Protein AF-A0A7S2AL80-F1 (afdb_monomer_lite)

Sequence (186 aa):
TPTPKAYRLNSGGLASRMDELKRTVQSLLNKVCPESVATIAEKVGEVRVDTAEELQHVIGFIFKKAITEPHYCETYADLVFGLKASFPEFPCPDGGNKPLTFKAVLLNICQDEFEALPTSLDPTSEDLAQYDAEELEFRRKKRKDRVLANMKFIGHLFLRQLISARVVGSVIGELTLCDEADRVPE

Foldseek 3Di:
DDDDDDDDDDPPPVVVLLVVLLVQLVVLLVPQDPVCLLVSLVVNLPDDDDALVSLLSNLLVLLVCLLVPVVCLLSSLVSLLSNQPSDDWHQDPVNDPDTHGSLNSNLVSLVVLLVPQDPDLQDDPVCVVPDDPVVSVVSSVSSVSSNVSSLSNVVSNVVSVSDDPVSVVVSVCSVVVCVVVVDDDD

Organism: NCBI:txid327968

pLDDT: mean 87.65, std 14.95, range [40.59, 98.44]

InterPro domains:
  IPR003890 MIF4G-like, type 3 [PF02854] (23-175)
  IPR016024 Armadillo-type fold [SSF48371] (17-176)

Structure (mmCIF, N/CA/C/O backbone):
data_AF-A0A7S2AL80-F1
#
_entry.id   AF-A0A7S2AL80-F1
#
loop_
_atom_site.group_PDB
_atom_site.id
_atom_site.type_symbol
_atom_site.label_atom_id
_atom_site.label_alt_id
_atom_site.label_comp_id
_atom_site.label_asym_id
_atom_site.label_entity_id
_atom_site.label_seq_id
_atom_site.pdbx_PDB_ins_code
_atom_site.Cartn_x
_atom_site.Cartn_y
_atom_site.Cartn_z
_atom_site.occupancy
_atom_site.B_iso_or_equiv
_atom_site.auth_seq_id
_atom_site.auth_comp_id
_atom_site.auth_asym_id
_atom_site.auth_atom_id
_atom_site.pdbx_PDB_model_num
ATOM 1 N N . THR A 1 1 ? -15.337 54.251 20.342 1.00 43.88 1 THR A N 1
ATOM 2 C CA . THR A 1 1 ? -15.901 52.960 19.891 1.00 43.88 1 THR A CA 1
ATOM 3 C C . THR A 1 1 ? -14.889 52.254 19.007 1.00 43.88 1 THR A C 1
ATOM 5 O O . THR A 1 1 ? -14.501 52.839 18.005 1.00 43.88 1 THR A O 1
ATOM 8 N N . PRO A 1 2 ? -14.407 51.050 19.366 1.00 41.41 2 PRO A N 1
ATOM 9 C CA . PRO A 1 2 ? -13.854 50.179 18.328 1.00 41.41 2 PRO A CA 1
ATOM 10 C C . PRO A 1 2 ? -14.283 48.706 18.450 1.00 41.41 2 PRO A C 1
ATOM 12 O O . PRO A 1 2 ? -14.106 48.057 19.476 1.00 41.41 2 PRO A O 1
ATOM 15 N N . THR A 1 3 ? -14.812 48.177 17.352 1.00 50.09 3 THR A N 1
ATOM 16 C CA . THR A 1 3 ? -14.726 46.784 16.865 1.00 50.09 3 THR A CA 1
ATOM 17 C C . THR A 1 3 ? -15.100 46.827 15.369 1.00 50.09 3 THR A C 1
ATOM 19 O O . THR A 1 3 ? -15.804 47.766 14.991 1.00 50.09 3 THR A O 1
ATOM 22 N N . PRO A 1 4 ? -14.623 45.904 14.501 1.00 52.38 4 PRO A N 1
ATOM 23 C CA . PRO A 1 4 ? -14.528 44.465 14.765 1.00 52.38 4 PRO A CA 1
ATOM 24 C C . PRO A 1 4 ? -13.200 43.765 14.400 1.00 52.38 4 PRO A C 1
ATOM 26 O O . PRO A 1 4 ? -12.501 44.100 13.450 1.00 52.38 4 PRO A O 1
ATOM 29 N N . LYS A 1 5 ? -12.910 42.726 15.195 1.00 57.72 5 LYS A N 1
ATOM 30 C CA . LYS A 1 5 ? -12.013 41.593 14.911 1.00 57.72 5 LYS A CA 1
ATOM 31 C C . LYS A 1 5 ? -12.627 40.647 13.860 1.00 57.72 5 LYS A C 1
ATOM 33 O O . LYS A 1 5 ? -13.836 40.674 13.662 1.00 57.72 5 LYS A O 1
ATOM 38 N N . ALA A 1 6 ? -11.784 39.699 13.422 1.00 40.59 6 ALA A N 1
ATOM 39 C CA . ALA A 1 6 ? -12.067 38.376 12.829 1.00 40.59 6 ALA A CA 1
ATOM 40 C C . ALA A 1 6 ? -11.859 38.351 11.300 1.00 40.59 6 ALA A C 1
ATOM 42 O O . ALA A 1 6 ? -12.377 39.204 10.602 1.00 40.59 6 ALA A O 1
ATOM 43 N N . TYR A 1 7 ? -11.065 37.479 10.674 1.00 43.09 7 TYR A N 1
ATOM 44 C CA . TYR A 1 7 ? -10.521 36.161 11.005 1.00 43.09 7 TYR A CA 1
ATOM 45 C C . TYR A 1 7 ? -9.120 36.032 10.372 1.00 43.09 7 TYR A C 1
ATOM 47 O O . TYR A 1 7 ? -8.964 36.237 9.171 1.00 43.09 7 TYR A O 1
ATOM 55 N N . ARG A 1 8 ? -8.106 35.630 11.141 1.00 46.78 8 ARG A N 1
ATOM 56 C CA . ARG A 1 8 ? -6.882 34.998 10.613 1.00 46.78 8 ARG A CA 1
ATOM 57 C C . ARG A 1 8 ? -6.422 33.948 11.615 1.00 46.78 8 ARG A C 1
ATOM 59 O O . ARG A 1 8 ? -5.615 34.250 12.479 1.00 46.78 8 ARG A O 1
ATOM 66 N N . LEU A 1 9 ? -6.986 32.751 11.526 1.00 51.28 9 LEU A N 1
ATOM 67 C CA . LEU A 1 9 ? -6.532 31.534 12.205 1.00 51.28 9 LEU A CA 1
ATOM 68 C C . LEU A 1 9 ? -7.170 30.361 11.448 1.00 51.28 9 LEU A C 1
ATOM 70 O O . LEU A 1 9 ? -8.392 30.280 11.482 1.00 51.28 9 LEU A O 1
ATOM 74 N N . ASN A 1 10 ? -6.377 29.549 10.720 1.00 44.62 10 ASN A N 1
ATOM 75 C CA . ASN A 1 10 ? -6.412 28.067 10.795 1.00 44.62 10 ASN A CA 1
ATOM 76 C C . ASN A 1 10 ? -5.622 27.246 9.744 1.00 44.62 10 ASN A C 1
ATOM 78 O O . ASN A 1 10 ? -5.796 26.035 9.695 1.00 44.62 10 ASN A O 1
ATOM 82 N N . SER A 1 11 ? -4.718 27.799 8.935 1.00 50.00 11 SER A N 1
ATOM 83 C CA . SER A 1 11 ? -3.956 26.957 7.983 1.00 50.00 11 SER A CA 1
ATOM 84 C C . SER A 1 11 ? -2.751 26.214 8.594 1.00 50.00 11 SER A C 1
ATOM 86 O O . SER A 1 11 ? -2.382 25.154 8.103 1.00 50.00 11 SER A O 1
ATOM 88 N N . GLY A 1 12 ? -2.151 26.712 9.685 1.00 54.78 12 GLY A N 1
ATOM 89 C CA . GLY A 1 12 ? -0.941 26.112 10.282 1.00 54.78 12 GLY A CA 1
ATOM 90 C C . GLY A 1 12 ? -1.170 24.879 11.170 1.00 54.78 12 GLY A C 1
ATOM 91 O O . GLY A 1 12 ? -0.292 24.029 11.270 1.00 54.78 12 GLY A O 1
ATOM 92 N N . GLY A 1 13 ? -2.343 24.749 11.801 1.00 65.00 13 GLY A N 1
ATOM 93 C CA . GLY A 1 13 ? -2.622 23.653 12.743 1.00 65.00 13 GLY A CA 1
ATOM 94 C C . GLY A 1 13 ? -2.950 22.318 12.068 1.00 65.00 13 GLY A C 1
ATOM 95 O O . GLY A 1 13 ? -2.529 21.265 12.540 1.00 65.00 13 GLY A O 1
ATOM 96 N N . LEU A 1 14 ? -3.665 22.353 10.938 1.00 65.31 14 LEU A N 1
ATOM 97 C CA . LEU A 1 14 ? -4.087 21.141 10.226 1.00 65.31 14 LEU A CA 1
ATOM 98 C C . LEU A 1 14 ? -2.910 20.454 9.514 1.00 65.31 14 LEU A C 1
ATOM 100 O O . LEU A 1 14 ? -2.797 19.232 9.566 1.00 65.31 14 LEU A O 1
ATOM 104 N N . ALA A 1 15 ? -2.011 21.243 8.914 1.00 72.81 15 ALA A N 1
ATOM 105 C CA . ALA A 1 15 ? -0.787 20.737 8.295 1.00 72.81 15 ALA A CA 1
ATOM 106 C C . ALA A 1 15 ? 0.148 20.097 9.337 1.00 72.81 15 ALA A C 1
ATOM 108 O O . ALA A 1 15 ? 0.615 18.982 9.126 1.00 72.81 15 ALA A O 1
ATOM 109 N N . SER A 1 16 ? 0.324 20.738 10.503 1.00 86.50 16 SER A N 1
ATOM 110 C CA . SER A 1 16 ? 1.118 20.175 11.608 1.00 86.50 16 SER A CA 1
ATOM 111 C C . SER A 1 16 ? 0.567 18.828 12.082 1.00 86.50 16 SER A C 1
ATOM 113 O O . SER A 1 16 ? 1.325 17.878 12.260 1.00 86.50 16 SER A O 1
ATOM 115 N N . ARG A 1 17 ? -0.761 18.713 12.221 1.00 89.81 17 ARG A N 1
ATOM 116 C CA . ARG A 1 17 ? -1.426 17.473 12.651 1.00 89.81 17 ARG A CA 1
ATOM 117 C C . ARG A 1 17 ? -1.210 16.330 11.663 1.00 89.81 17 ARG A C 1
ATOM 119 O O . ARG A 1 17 ? -0.838 15.229 12.061 1.00 89.81 17 ARG A O 1
ATOM 126 N N . MET A 1 18 ? -1.419 16.600 10.377 1.00 92.38 18 MET A N 1
ATOM 127 C CA . MET A 1 18 ? -1.206 15.609 9.326 1.00 92.38 18 MET A CA 1
ATOM 128 C C . MET A 1 18 ? 0.259 15.141 9.294 1.00 92.38 18 MET A C 1
ATOM 130 O O . MET A 1 18 ? 0.528 13.951 9.139 1.00 92.38 18 MET A O 1
ATOM 134 N N . ASP A 1 19 ? 1.219 16.047 9.480 1.00 93.69 19 ASP A N 1
ATOM 135 C CA . ASP A 1 19 ? 2.641 15.695 9.523 1.00 93.69 19 ASP A CA 1
ATOM 136 C C . ASP A 1 19 ? 3.001 14.842 10.749 1.00 93.69 19 ASP A C 1
ATOM 138 O O . ASP A 1 19 ? 3.772 13.885 10.636 1.00 93.69 19 ASP A O 1
ATOM 142 N N . GLU A 1 20 ? 2.425 15.139 11.916 1.00 94.38 20 GLU A N 1
ATOM 143 C CA . GLU A 1 20 ? 2.575 14.335 13.136 1.00 94.38 20 GLU A CA 1
ATOM 144 C C . GLU A 1 20 ? 1.999 12.924 12.966 1.00 94.38 20 GLU A C 1
ATOM 146 O O . GLU A 1 20 ? 2.665 11.941 13.314 1.00 94.38 20 GLU A O 1
ATOM 151 N N . LEU A 1 21 ? 0.813 12.810 12.357 1.00 95.56 21 LEU A N 1
ATOM 152 C CA . LEU A 1 21 ? 0.206 11.533 11.986 1.00 95.56 21 LEU A CA 1
ATOM 153 C C . LEU A 1 21 ? 1.143 10.740 11.069 1.00 95.56 21 LEU A C 1
ATOM 155 O O . LEU A 1 21 ? 1.498 9.597 11.371 1.00 95.56 21 LEU A O 1
ATOM 159 N N . LYS A 1 22 ? 1.598 11.362 9.972 1.00 95.44 22 LYS A N 1
ATOM 160 C CA . LYS A 1 22 ? 2.482 10.729 8.984 1.00 95.44 22 LYS A CA 1
ATOM 161 C C . LYS A 1 22 ? 3.771 10.219 9.625 1.00 95.44 22 LYS A C 1
ATOM 163 O O . LYS A 1 22 ? 4.167 9.080 9.379 1.00 95.44 22 LYS A O 1
ATOM 168 N N . ARG A 1 23 ? 4.401 11.024 10.486 1.00 96.56 23 ARG A N 1
ATOM 169 C CA . ARG A 1 23 ? 5.618 10.642 11.222 1.00 96.56 23 ARG A CA 1
ATOM 170 C C . ARG A 1 23 ? 5.375 9.474 12.173 1.00 96.56 23 ARG A C 1
ATOM 172 O O . ARG A 1 23 ? 6.175 8.539 12.209 1.00 96.56 23 ARG A O 1
ATOM 179 N N . THR A 1 24 ? 4.274 9.515 12.919 1.00 96.94 24 THR A N 1
ATOM 180 C CA . THR A 1 24 ? 3.918 8.477 13.897 1.00 96.94 24 THR A CA 1
ATOM 181 C C . THR A 1 24 ? 3.694 7.138 13.207 1.00 96.94 24 THR A C 1
ATOM 183 O O . THR A 1 24 ? 4.315 6.138 13.570 1.00 96.94 24 THR A O 1
ATOM 186 N N . VAL A 1 25 ? 2.880 7.133 12.151 1.00 97.19 25 VAL A N 1
ATOM 187 C CA . VAL A 1 25 ? 2.568 5.928 11.379 1.00 97.19 25 VAL A CA 1
ATOM 188 C C . VAL A 1 25 ? 3.826 5.373 10.717 1.00 97.19 25 VAL A C 1
ATOM 190 O O . VAL A 1 25 ? 4.108 4.189 10.862 1.00 97.19 25 VAL A O 1
ATOM 193 N N . GLN A 1 26 ? 4.655 6.205 10.077 1.00 96.94 26 GLN A N 1
ATOM 194 C CA . GLN A 1 26 ? 5.914 5.737 9.478 1.00 96.94 26 GLN A CA 1
ATOM 195 C C . GLN A 1 26 ? 6.864 5.104 10.507 1.00 96.94 26 GLN A C 1
ATOM 197 O O . GLN A 1 26 ? 7.469 4.069 10.227 1.00 96.94 26 GLN A O 1
ATOM 202 N N . SER A 1 27 ? 6.977 5.683 11.707 1.00 97.44 27 SER A N 1
ATOM 203 C CA . SER A 1 27 ? 7.797 5.129 12.795 1.00 97.44 27 SER A CA 1
ATOM 204 C C . SER A 1 27 ? 7.327 3.737 13.233 1.00 97.44 27 SER A C 1
ATOM 206 O O . SER A 1 27 ? 8.152 2.859 13.498 1.00 97.44 27 SER A O 1
ATOM 208 N N . LEU A 1 28 ? 6.009 3.514 13.270 1.00 97.69 28 LEU A N 1
ATOM 209 C CA . LEU A 1 28 ? 5.414 2.208 13.558 1.00 97.69 28 LEU A CA 1
ATOM 210 C C . LEU A 1 28 ? 5.654 1.218 12.410 1.00 97.69 28 LEU A C 1
ATOM 212 O O . LEU A 1 28 ? 6.129 0.109 12.651 1.00 97.69 28 LEU A O 1
ATOM 216 N N . LEU A 1 29 ? 5.408 1.632 11.163 1.00 97.06 29 LEU A N 1
ATOM 217 C CA . LEU A 1 29 ? 5.568 0.781 9.979 1.00 97.06 29 LEU A CA 1
ATOM 218 C C . LEU A 1 29 ? 7.015 0.337 9.739 1.00 97.06 29 LEU A C 1
ATOM 220 O O . LEU A 1 29 ? 7.247 -0.740 9.202 1.00 97.06 29 LEU A O 1
ATOM 224 N N . ASN A 1 30 ? 8.003 1.121 10.173 1.00 96.94 30 ASN A N 1
ATOM 225 C CA . ASN A 1 30 ? 9.416 0.733 10.102 1.00 96.94 30 ASN A CA 1
ATOM 226 C C . ASN A 1 30 ? 9.796 -0.418 11.044 1.00 96.94 30 ASN A C 1
ATOM 228 O O . ASN A 1 30 ? 10.896 -0.950 10.927 1.00 96.94 30 ASN A O 1
ATOM 232 N N . LYS A 1 31 ? 8.915 -0.792 11.976 1.00 96.12 31 LYS A N 1
ATOM 233 C CA . LYS A 1 31 ? 9.127 -1.878 12.942 1.00 96.12 31 LYS A CA 1
ATOM 234 C C . LYS A 1 31 ? 8.292 -3.118 12.625 1.00 96.12 31 LYS A C 1
ATOM 236 O O . LYS A 1 31 ? 8.242 -4.028 13.451 1.00 96.12 31 LYS A O 1
ATOM 241 N N . VAL A 1 32 ? 7.601 -3.137 11.484 1.00 96.75 32 VAL A N 1
ATOM 242 C CA . VAL A 1 32 ? 6.752 -4.259 11.076 1.00 96.75 32 VAL A CA 1
ATOM 243 C C . VAL A 1 32 ? 7.623 -5.453 10.707 1.00 96.75 32 VAL A C 1
ATOM 245 O O . VAL A 1 32 ? 8.485 -5.369 9.840 1.00 96.75 32 VAL A O 1
ATOM 248 N N . CYS A 1 33 ? 7.362 -6.567 11.375 1.00 95.38 33 CYS A N 1
ATOM 249 C CA . CYS A 1 33 ? 7.880 -7.892 11.072 1.00 95.38 33 CYS A CA 1
ATOM 250 C C . CYS A 1 33 ? 6.833 -8.935 11.516 1.00 95.38 33 CYS A C 1
ATOM 252 O O . CYS A 1 33 ? 5.875 -8.566 12.210 1.00 95.38 33 CYS A O 1
ATOM 254 N N . PRO A 1 34 ? 6.966 -10.216 11.127 1.00 96.88 34 PRO A N 1
ATOM 255 C CA . PRO A 1 34 ? 5.995 -11.254 11.483 1.00 96.88 34 PRO A CA 1
ATOM 256 C C . PRO A 1 34 ? 5.699 -11.338 12.987 1.00 96.88 34 PRO A C 1
ATOM 258 O O . PRO A 1 34 ? 4.560 -11.557 13.386 1.00 96.88 34 PRO A O 1
ATOM 261 N N . GLU A 1 35 ? 6.703 -11.101 13.830 1.00 97.12 35 GLU A N 1
ATOM 262 C CA . GLU A 1 35 ? 6.591 -11.175 15.287 1.00 97.12 35 GLU A CA 1
ATOM 263 C C . GLU A 1 35 ? 5.910 -9.941 15.897 1.00 97.12 35 GLU A C 1
ATOM 265 O O . GLU A 1 35 ? 5.286 -10.038 16.952 1.00 97.12 35 GLU A O 1
ATOM 270 N N . SER A 1 36 ? 6.030 -8.771 15.259 1.00 97.06 36 SER A N 1
ATOM 271 C CA . SER A 1 36 ? 5.532 -7.497 15.793 1.00 97.06 36 SER A CA 1
ATOM 272 C C . SER A 1 36 ? 4.188 -7.063 15.206 1.00 97.06 36 SER A C 1
ATOM 274 O O . SER A 1 36 ? 3.556 -6.161 15.757 1.00 97.06 36 SER A O 1
ATOM 276 N N . VAL A 1 37 ? 3.736 -7.680 14.106 1.00 97.31 37 VAL A N 1
ATOM 277 C CA . VAL A 1 37 ? 2.606 -7.196 13.293 1.00 97.31 37 VAL A CA 1
ATOM 278 C C . VAL A 1 37 ? 1.327 -6.972 14.095 1.00 97.31 37 VAL A C 1
ATOM 280 O O . VAL A 1 37 ? 0.687 -5.939 13.924 1.00 97.31 37 VAL A O 1
ATOM 283 N N . ALA A 1 38 ? 0.988 -7.876 15.017 1.00 97.19 38 ALA A N 1
ATOM 284 C CA . ALA A 1 38 ? -0.206 -7.748 15.850 1.00 97.19 38 ALA A CA 1
ATOM 285 C C . ALA A 1 38 ? -0.122 -6.519 16.772 1.00 97.19 38 ALA A C 1
ATOM 287 O O . ALA A 1 38 ? -1.043 -5.708 16.817 1.00 97.19 38 ALA A O 1
ATOM 288 N N . THR A 1 39 ? 1.020 -6.330 17.439 1.00 97.88 39 THR A N 1
ATOM 289 C CA . THR A 1 39 ? 1.271 -5.165 18.301 1.00 97.88 39 THR A CA 1
ATOM 290 C C . THR A 1 39 ? 1.333 -3.864 17.503 1.00 97.88 39 THR A C 1
ATOM 292 O O . THR A 1 39 ? 0.907 -2.817 17.985 1.00 97.88 39 THR A O 1
ATOM 295 N N . ILE A 1 40 ? 1.882 -3.889 16.285 1.00 98.00 40 ILE A N 1
ATOM 296 C CA . ILE A 1 40 ? 1.892 -2.709 15.417 1.00 98.00 40 ILE A CA 1
ATOM 297 C C . ILE A 1 40 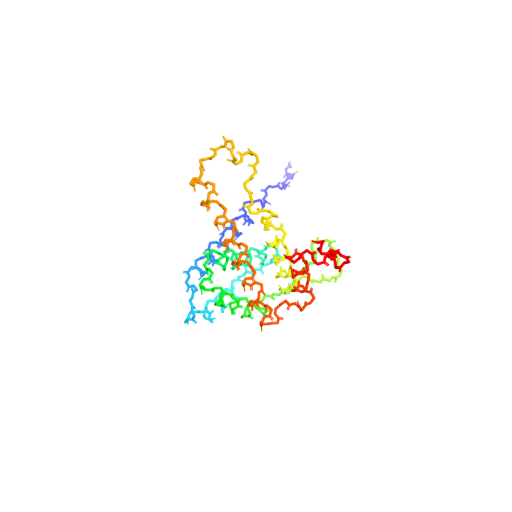? 0.477 -2.385 14.926 1.00 98.00 40 ILE A C 1
ATOM 299 O O . ILE A 1 40 ? 0.122 -1.210 14.906 1.00 98.00 40 ILE A O 1
ATOM 303 N N . ALA A 1 41 ? -0.341 -3.385 14.591 1.00 97.88 41 ALA A N 1
ATOM 304 C CA . ALA A 1 41 ? -1.734 -3.183 14.196 1.00 97.88 41 ALA A CA 1
ATOM 305 C C . ALA A 1 41 ? -2.552 -2.524 15.311 1.00 97.88 41 ALA A C 1
ATOM 307 O O . ALA A 1 41 ? -3.242 -1.545 15.050 1.00 97.88 41 ALA A O 1
ATOM 308 N N . GLU A 1 42 ? -2.414 -2.999 16.550 1.00 97.62 42 GLU A N 1
ATOM 309 C CA . GLU A 1 42 ? -3.039 -2.381 17.725 1.00 97.62 42 GLU A CA 1
ATOM 310 C C . GLU A 1 42 ? -2.622 -0.909 17.861 1.00 97.62 42 GLU A C 1
ATOM 312 O O . GLU A 1 42 ? -3.467 -0.018 17.834 1.00 97.62 42 GLU A O 1
ATOM 317 N N . LYS A 1 43 ? -1.312 -0.634 17.864 1.00 97.81 43 LYS A N 1
ATOM 318 C CA . LYS A 1 43 ? -0.784 0.733 17.996 1.00 97.81 43 LYS A CA 1
ATOM 319 C C . LYS A 1 43 ? -1.219 1.661 16.872 1.00 97.81 43 LYS A C 1
ATOM 321 O O . LYS A 1 43 ? -1.486 2.826 17.133 1.00 97.81 43 LYS A O 1
ATOM 326 N N . VAL A 1 44 ? -1.249 1.182 15.627 1.00 97.56 44 VAL A N 1
ATOM 327 C CA . VAL A 1 44 ? -1.726 1.972 14.482 1.00 97.56 44 VAL A CA 1
ATOM 328 C C . VAL A 1 44 ? -3.235 2.209 14.590 1.00 97.56 44 VAL A C 1
ATOM 330 O O . VAL A 1 44 ? -3.686 3.305 14.276 1.00 97.56 44 VAL A O 1
ATOM 333 N N . GLY A 1 45 ? -4.002 1.227 15.066 1.00 96.44 45 GLY A N 1
ATOM 334 C CA . GLY A 1 45 ? -5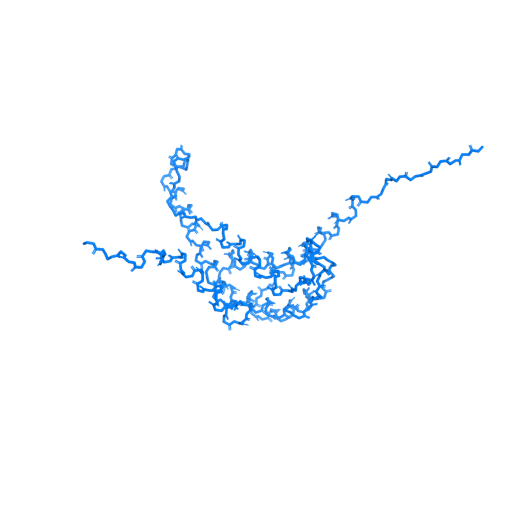.442 1.352 15.293 1.00 96.44 45 GLY A CA 1
ATOM 335 C C . GLY A 1 45 ? -5.818 2.335 16.407 1.00 96.44 45 GLY A C 1
ATOM 336 O O . GLY A 1 45 ? -6.900 2.907 16.368 1.00 96.44 45 GLY A O 1
ATOM 337 N N . GLU A 1 46 ? -4.923 2.573 17.366 1.00 96.19 46 GLU A N 1
ATOM 338 C CA . GLU A 1 46 ? -5.083 3.587 18.420 1.00 96.19 46 GLU A CA 1
ATOM 339 C C . GLU A 1 46 ? -4.702 5.005 17.970 1.00 96.19 46 GLU A C 1
ATOM 341 O O . GLU A 1 46 ? -4.995 5.984 18.666 1.00 96.19 46 GLU A O 1
ATOM 346 N N . VAL A 1 47 ? -4.038 5.150 16.817 1.00 95.19 47 VAL A N 1
ATOM 347 C CA . VAL A 1 47 ? -3.697 6.472 16.292 1.00 95.19 47 VAL A CA 1
ATOM 348 C C . VAL A 1 47 ? -4.979 7.205 15.921 1.00 95.19 47 VAL A C 1
ATOM 350 O O . VAL A 1 47 ? -5.813 6.716 15.162 1.00 95.19 47 VAL A O 1
ATOM 353 N N . ARG A 1 48 ? -5.115 8.428 16.434 1.00 93.06 48 ARG A N 1
ATOM 354 C CA . ARG A 1 48 ? -6.250 9.292 16.128 1.00 93.06 48 ARG A CA 1
ATOM 355 C C . ARG A 1 48 ? -6.275 9.648 14.637 1.00 93.06 48 ARG A C 1
ATOM 357 O O . ARG A 1 48 ? -5.399 10.364 14.157 1.00 93.06 48 ARG A O 1
ATOM 364 N N . VAL A 1 49 ? -7.314 9.185 13.950 1.00 94.81 49 VAL A N 1
ATOM 365 C CA . VAL A 1 49 ? -7.619 9.472 12.543 1.00 94.81 49 VAL A CA 1
ATOM 366 C C . VAL A 1 49 ? -9.014 10.090 12.492 1.00 94.81 49 VAL A C 1
ATOM 368 O O . VAL A 1 49 ? -10.004 9.410 12.756 1.00 94.81 49 VAL A O 1
ATOM 371 N N . ASP A 1 50 ? -9.092 11.385 12.184 1.00 91.44 50 ASP A N 1
ATOM 372 C CA . ASP A 1 50 ? -10.348 12.147 12.218 1.00 91.44 50 ASP A CA 1
ATOM 373 C C . ASP A 1 50 ? -10.987 12.291 10.824 1.00 91.44 50 ASP A C 1
ATOM 375 O O . ASP A 1 50 ? -12.165 12.637 10.725 1.00 91.44 50 ASP A O 1
ATOM 379 N N . THR A 1 51 ? -10.240 12.046 9.737 1.00 92.44 51 THR A N 1
ATOM 380 C CA . THR A 1 51 ? -10.740 12.212 8.361 1.00 92.44 51 THR A CA 1
ATOM 381 C C . THR A 1 51 ? -10.423 11.031 7.441 1.00 92.44 51 THR A C 1
ATOM 383 O O . THR A 1 51 ? -9.468 10.279 7.642 1.00 92.44 51 THR A O 1
ATOM 386 N N . ALA A 1 52 ? -11.206 10.917 6.364 1.00 92.31 52 ALA A N 1
ATOM 387 C CA . ALA A 1 52 ? -10.957 9.982 5.269 1.00 92.31 52 ALA A CA 1
ATOM 388 C C . ALA A 1 52 ? -9.562 10.158 4.640 1.00 92.31 52 ALA A C 1
ATOM 390 O O . ALA A 1 52 ? -8.897 9.171 4.340 1.00 92.31 52 ALA A O 1
ATOM 391 N N . GLU A 1 53 ? -9.115 11.404 4.473 1.00 92.94 53 GLU A N 1
ATOM 392 C CA . GLU A 1 53 ? -7.791 11.746 3.934 1.00 92.94 53 GLU A CA 1
ATOM 393 C C . GLU A 1 53 ? -6.659 11.237 4.842 1.00 92.94 53 GLU A C 1
ATOM 395 O O . GLU A 1 53 ? -5.652 10.701 4.378 1.00 92.94 53 GLU A O 1
ATOM 400 N N . GLU A 1 54 ? -6.835 11.340 6.160 1.00 95.12 54 GLU A N 1
ATOM 401 C CA . GLU A 1 54 ? -5.885 10.777 7.116 1.00 95.12 54 GLU A CA 1
ATOM 402 C C . GLU A 1 54 ? -5.825 9.254 7.008 1.00 95.12 54 GLU A C 1
ATOM 404 O O . GLU A 1 54 ? -4.730 8.692 6.931 1.00 95.12 54 GLU A O 1
ATOM 409 N N . LEU A 1 55 ? -6.979 8.586 6.911 1.00 96.00 55 LEU A N 1
ATOM 410 C CA . LEU A 1 55 ? -7.025 7.139 6.708 1.00 96.00 55 LEU A CA 1
ATOM 411 C C . LEU A 1 55 ? -6.363 6.727 5.382 1.00 96.00 55 LEU A C 1
ATOM 413 O O . LEU A 1 55 ? -5.628 5.736 5.345 1.00 96.00 55 LEU A O 1
ATOM 417 N N . GLN A 1 56 ? -6.574 7.498 4.311 1.00 95.19 56 GLN A N 1
ATOM 418 C CA . GLN A 1 56 ? -5.920 7.278 3.021 1.00 95.19 56 GLN A CA 1
ATOM 419 C C . GLN A 1 56 ? -4.396 7.301 3.157 1.00 95.19 56 GLN A C 1
ATOM 421 O O . GLN A 1 56 ? -3.717 6.423 2.629 1.00 95.19 56 GLN A O 1
ATOM 426 N N . HIS A 1 57 ? -3.846 8.247 3.921 1.00 95.94 57 HIS A N 1
ATOM 427 C CA . HIS A 1 57 ? -2.410 8.292 4.184 1.00 95.94 57 HIS A CA 1
ATOM 428 C C . HIS A 1 57 ? -1.907 7.089 4.990 1.00 95.94 57 HIS A C 1
ATOM 430 O O . HIS A 1 57 ? -0.842 6.559 4.667 1.00 95.94 57 HIS A O 1
ATOM 436 N N . VAL A 1 58 ? -2.655 6.627 5.999 1.00 97.06 58 VAL A N 1
ATOM 437 C CA . VAL A 1 58 ? -2.281 5.432 6.777 1.00 97.06 58 VAL A CA 1
ATOM 438 C C . VAL A 1 58 ? -2.189 4.204 5.871 1.00 97.06 58 VAL A C 1
ATOM 440 O O . VAL A 1 58 ? -1.146 3.549 5.823 1.00 97.06 58 VAL A O 1
ATOM 443 N N . ILE A 1 59 ? -3.255 3.912 5.119 1.00 97.50 59 ILE A N 1
ATOM 444 C CA . ILE A 1 59 ? -3.308 2.743 4.230 1.00 97.50 59 ILE A CA 1
ATOM 445 C C . ILE A 1 59 ? -2.292 2.888 3.087 1.00 97.50 59 ILE A C 1
ATOM 447 O O . ILE A 1 59 ? -1.592 1.928 2.763 1.00 97.50 59 ILE A O 1
ATOM 451 N N . GLY A 1 60 ? -2.136 4.092 2.532 1.00 97.00 60 GLY A N 1
ATOM 452 C CA . GLY A 1 60 ? -1.165 4.389 1.479 1.00 97.00 60 GLY A CA 1
ATOM 453 C C . GLY A 1 60 ? 0.283 4.147 1.912 1.00 97.00 60 GLY A C 1
ATOM 454 O O . GLY A 1 60 ? 1.078 3.607 1.142 1.00 97.00 60 GLY A O 1
ATOM 455 N N . PHE A 1 61 ? 0.650 4.455 3.163 1.00 97.56 61 PHE A N 1
ATOM 456 C CA . PHE A 1 61 ? 1.983 4.099 3.661 1.00 97.56 61 PHE A CA 1
ATOM 457 C C . PHE A 1 61 ? 2.189 2.591 3.776 1.00 97.56 61 PHE A C 1
ATOM 459 O O . PHE A 1 61 ? 3.283 2.119 3.462 1.00 97.56 61 PHE A O 1
ATOM 466 N N . ILE A 1 62 ? 1.166 1.837 4.185 1.00 97.81 62 ILE A N 1
ATOM 467 C CA . ILE A 1 62 ? 1.242 0.372 4.241 1.00 97.81 62 ILE A CA 1
ATOM 468 C C . ILE A 1 62 ? 1.434 -0.197 2.830 1.00 97.81 62 ILE A C 1
ATOM 470 O O . ILE A 1 62 ? 2.328 -1.016 2.627 1.00 97.81 62 ILE A O 1
ATOM 474 N N . PHE A 1 63 ? 0.676 0.295 1.845 1.00 96.62 63 PHE A N 1
ATOM 475 C CA . PHE A 1 63 ? 0.837 -0.065 0.431 1.00 96.62 63 PHE A CA 1
ATOM 476 C C . PHE A 1 63 ? 2.249 0.203 -0.077 1.00 96.62 63 PHE A C 1
ATOM 478 O O . PHE A 1 63 ? 2.914 -0.696 -0.595 1.00 96.62 63 PHE A O 1
ATOM 485 N N . LYS A 1 64 ? 2.744 1.425 0.138 1.00 95.88 64 LYS A N 1
ATOM 486 C CA . LYS A 1 64 ? 4.096 1.809 -0.264 1.00 95.88 64 LYS A CA 1
ATOM 487 C C . LYS A 1 64 ? 5.138 0.873 0.342 1.00 95.88 64 LYS A C 1
ATOM 489 O O . LYS A 1 64 ? 6.005 0.397 -0.385 1.00 95.88 64 LYS A O 1
ATOM 494 N N . LYS A 1 65 ? 5.035 0.578 1.643 1.00 97.00 65 LYS A N 1
ATOM 495 C CA . LYS A 1 65 ? 5.945 -0.340 2.340 1.00 97.00 65 LYS A CA 1
ATOM 496 C C . LYS A 1 65 ? 5.866 -1.754 1.764 1.00 97.00 65 LYS A C 1
ATOM 498 O O . LYS A 1 65 ? 6.911 -2.328 1.475 1.00 97.00 65 LYS A O 1
ATOM 503 N N . ALA A 1 66 ? 4.668 -2.274 1.500 1.00 96.94 66 ALA A N 1
ATOM 504 C CA . ALA A 1 66 ? 4.477 -3.597 0.906 1.00 96.94 66 ALA A CA 1
ATOM 505 C C . ALA A 1 66 ? 5.085 -3.730 -0.499 1.00 96.94 66 ALA A C 1
ATOM 507 O O . ALA A 1 66 ? 5.632 -4.781 -0.833 1.00 96.94 66 ALA A O 1
ATOM 508 N N . ILE A 1 67 ? 5.034 -2.661 -1.298 1.00 94.62 67 ILE A N 1
ATOM 509 C CA . ILE A 1 67 ? 5.638 -2.615 -2.634 1.00 94.62 67 ILE A CA 1
ATOM 510 C C . ILE A 1 67 ? 7.167 -2.483 -2.545 1.00 94.62 67 ILE A C 1
ATOM 512 O O . ILE A 1 67 ? 7.882 -3.131 -3.306 1.00 94.62 67 ILE A O 1
ATOM 516 N N . THR A 1 68 ? 7.691 -1.664 -1.625 1.00 94.88 68 THR A N 1
ATOM 517 C CA . THR A 1 68 ? 9.146 -1.475 -1.463 1.00 94.88 68 THR A CA 1
ATOM 518 C C . THR A 1 68 ? 9.833 -2.641 -0.755 1.00 94.88 68 THR A C 1
ATOM 520 O O . THR A 1 68 ? 11.026 -2.857 -0.945 1.00 94.88 68 THR A O 1
ATOM 523 N N . GLU A 1 69 ? 9.095 -3.395 0.059 1.00 95.69 69 GLU A N 1
ATOM 524 C CA . GLU A 1 69 ? 9.592 -4.512 0.864 1.00 95.69 69 GLU A CA 1
ATOM 525 C C . GLU A 1 69 ? 8.785 -5.789 0.560 1.00 95.69 69 GLU A C 1
ATOM 527 O O . GLU A 1 69 ? 8.108 -6.336 1.434 1.00 95.69 69 GLU A O 1
ATOM 532 N N . PRO A 1 70 ? 8.865 -6.320 -0.677 1.00 92.69 70 PRO A N 1
ATOM 533 C CA . PRO A 1 70 ? 8.008 -7.418 -1.143 1.00 92.69 70 PRO A CA 1
ATOM 534 C C . PRO A 1 70 ? 8.201 -8.746 -0.388 1.00 92.69 70 PRO A C 1
ATOM 536 O O . PRO A 1 70 ? 7.398 -9.675 -0.536 1.00 92.69 70 PRO A O 1
ATOM 539 N N . HIS A 1 71 ? 9.257 -8.860 0.422 1.00 94.12 71 HIS A N 1
ATOM 540 C CA . HIS A 1 71 ? 9.495 -9.989 1.321 1.00 94.12 71 HIS A CA 1
ATOM 541 C C . HIS A 1 71 ? 8.555 -9.976 2.539 1.00 94.12 71 HIS A C 1
ATOM 543 O O . HIS A 1 71 ? 8.120 -11.043 2.955 1.00 94.12 71 HIS A O 1
ATOM 549 N N . TYR A 1 72 ? 8.157 -8.798 3.035 1.00 96.12 72 TYR A N 1
ATOM 550 C CA . TYR A 1 72 ? 7.177 -8.629 4.122 1.00 96.12 72 TYR A CA 1
ATOM 551 C C . TYR A 1 72 ? 5.755 -8.353 3.623 1.00 96.12 72 TYR A C 1
ATOM 553 O O . TYR A 1 72 ? 4.871 -8.002 4.397 1.00 96.12 72 TYR A O 1
ATOM 561 N N . CYS A 1 73 ? 5.511 -8.521 2.324 1.00 95.06 73 CYS A N 1
ATOM 562 C CA . CYS A 1 73 ? 4.220 -8.274 1.685 1.00 95.06 73 CYS A CA 1
ATOM 563 C C . CYS A 1 73 ? 3.046 -8.970 2.405 1.00 95.06 73 CYS A C 1
ATOM 565 O O . CYS A 1 73 ? 2.002 -8.360 2.630 1.00 95.06 73 CYS A O 1
ATOM 567 N N . GLU A 1 74 ? 3.245 -10.220 2.833 1.00 97.31 74 GLU A N 1
ATOM 568 C CA . GLU A 1 74 ? 2.252 -10.963 3.608 1.00 97.31 74 GLU A CA 1
ATOM 569 C C . GLU A 1 74 ? 1.988 -10.326 4.981 1.00 97.31 74 GLU A C 1
ATOM 571 O O . GLU A 1 74 ? 0.836 -10.087 5.338 1.00 97.31 74 GLU A O 1
ATOM 576 N N . THR A 1 75 ? 3.051 -9.960 5.702 1.00 98.31 75 THR A N 1
ATOM 577 C CA . THR A 1 75 ? 2.975 -9.267 6.995 1.00 98.31 75 THR A CA 1
ATOM 578 C C . THR A 1 75 ? 2.229 -7.936 6.881 1.00 98.31 75 THR A C 1
ATOM 580 O O . THR A 1 75 ? 1.407 -7.605 7.732 1.00 98.31 75 THR A O 1
ATOM 583 N N . TYR A 1 76 ? 2.452 -7.171 5.810 1.00 98.44 76 TYR A N 1
ATOM 584 C CA . TYR A 1 76 ? 1.691 -5.945 5.569 1.00 98.44 76 TYR A CA 1
ATOM 585 C C . TYR A 1 76 ? 0.212 -6.223 5.291 1.00 98.44 76 TYR A C 1
ATOM 587 O O . TYR A 1 76 ? -0.640 -5.433 5.691 1.00 98.44 76 TYR A O 1
ATOM 595 N N . ALA A 1 77 ? -0.124 -7.348 4.658 1.00 98.25 77 ALA A N 1
ATOM 596 C CA . ALA A 1 77 ? -1.517 -7.720 4.433 1.00 98.25 77 ALA A CA 1
ATOM 597 C C . ALA A 1 77 ? -2.205 -8.140 5.745 1.00 98.25 77 ALA A C 1
ATOM 599 O O . ALA A 1 77 ? -3.370 -7.798 5.955 1.00 98.25 77 ALA A O 1
ATOM 600 N N . ASP A 1 78 ? -1.483 -8.807 6.653 1.00 98.38 78 ASP A N 1
ATOM 601 C CA . ASP A 1 78 ? -1.951 -9.084 8.020 1.00 98.38 78 ASP A CA 1
ATOM 602 C C . ASP A 1 78 ? -2.188 -7.801 8.815 1.00 98.38 78 ASP A C 1
ATOM 604 O O . ASP A 1 78 ? -3.204 -7.678 9.501 1.00 98.38 78 ASP A O 1
ATOM 608 N N . LEU A 1 79 ? -1.308 -6.808 8.664 1.00 98.44 79 LEU A N 1
ATOM 609 C CA . LEU A 1 79 ? -1.495 -5.490 9.264 1.00 98.44 79 LEU A CA 1
ATOM 610 C C . LEU A 1 79 ? -2.792 -4.826 8.774 1.00 98.44 79 LEU A C 1
ATOM 612 O O . LEU A 1 79 ? -3.607 -4.404 9.593 1.00 98.44 79 LEU A O 1
ATOM 616 N N . VAL A 1 80 ? -3.031 -4.773 7.456 1.00 98.25 80 VAL A N 1
ATOM 617 C CA . VAL A 1 80 ? -4.286 -4.221 6.901 1.00 98.25 80 VAL A CA 1
ATOM 618 C C . VAL A 1 80 ? -5.500 -4.991 7.428 1.00 98.25 80 VAL A C 1
ATOM 620 O O . VAL A 1 80 ? -6.521 -4.387 7.759 1.00 98.25 80 VAL A O 1
ATOM 623 N N . PHE A 1 81 ? -5.398 -6.317 7.544 1.00 97.75 81 PHE A N 1
ATOM 624 C CA . PHE A 1 81 ? -6.476 -7.139 8.086 1.00 97.75 81 PHE A CA 1
ATOM 625 C C . PHE A 1 81 ? -6.777 -6.828 9.555 1.00 97.75 81 PHE A C 1
ATOM 627 O O . PHE A 1 81 ? -7.952 -6.750 9.917 1.00 97.75 81 PHE A O 1
ATOM 634 N N . GLY A 1 82 ? -5.749 -6.620 10.381 1.00 97.06 82 GLY A N 1
ATOM 635 C CA . GLY A 1 82 ? -5.903 -6.226 11.782 1.00 97.06 82 GLY A CA 1
ATOM 636 C C . GLY A 1 82 ? -6.568 -4.857 11.949 1.00 97.06 82 GLY A C 1
ATOM 637 O O . GLY A 1 82 ? -7.364 -4.671 12.864 1.00 97.06 82 GLY A O 1
ATOM 638 N N . LEU A 1 83 ? -6.319 -3.931 11.019 1.00 97.06 83 LEU A N 1
ATOM 639 C CA . LEU A 1 83 ? -6.834 -2.557 11.064 1.00 97.06 83 LEU A CA 1
ATOM 640 C C . LEU A 1 83 ? -8.273 -2.389 10.562 1.00 97.06 83 LEU A C 1
ATOM 642 O O . LEU A 1 83 ? -8.877 -1.336 10.771 1.00 97.06 83 LEU A O 1
ATOM 646 N N . LYS A 1 84 ? -8.851 -3.406 9.909 1.00 94.00 84 LYS A N 1
ATOM 647 C CA . LYS A 1 84 ? -10.137 -3.288 9.193 1.00 94.00 84 LYS A CA 1
ATOM 648 C C . LYS A 1 84 ? -11.326 -2.841 10.054 1.00 94.00 84 LYS A C 1
ATOM 650 O O . LYS A 1 84 ? -12.337 -2.421 9.500 1.00 94.00 84 LYS A O 1
ATOM 655 N N . ALA A 1 85 ? -11.222 -2.993 11.375 1.00 92.94 85 ALA A N 1
ATOM 656 C CA . ALA A 1 85 ? -12.254 -2.644 12.351 1.00 92.94 85 ALA A CA 1
ATOM 657 C C . ALA A 1 85 ? -11.809 -1.552 13.343 1.00 92.94 85 ALA A C 1
ATOM 659 O O . ALA A 1 85 ? -12.564 -1.222 14.252 1.00 92.94 85 ALA A O 1
ATOM 660 N N . SER A 1 86 ? -10.595 -1.011 13.195 1.00 93.94 86 SER A N 1
ATOM 661 C CA . SER A 1 86 ? -10.018 -0.047 14.141 1.00 93.94 86 SER A CA 1
ATOM 662 C C . SER A 1 86 ? -10.466 1.392 13.891 1.00 93.94 86 SER A C 1
ATOM 664 O O . SER A 1 86 ? -10.431 2.210 14.803 1.00 93.94 86 SER A O 1
ATOM 666 N N . PHE A 1 87 ? -10.888 1.707 12.665 1.00 93.56 87 PHE A N 1
ATOM 667 C CA . PHE A 1 87 ? -11.224 3.069 12.257 1.00 93.56 87 PHE A CA 1
ATOM 668 C C . PHE A 1 87 ? -12.730 3.244 12.045 1.00 93.56 87 PHE A C 1
ATOM 670 O O . PHE A 1 87 ? -13.388 2.315 11.563 1.00 93.56 87 PHE A O 1
ATOM 677 N N . PRO A 1 88 ? -13.283 4.427 12.375 1.00 91.94 88 PRO A N 1
ATOM 678 C CA . PRO A 1 88 ? -14.686 4.724 12.134 1.00 91.94 88 PRO A CA 1
ATOM 679 C C . PRO A 1 88 ? -14.976 4.847 10.633 1.00 91.94 88 PRO A C 1
ATOM 681 O O . PRO A 1 88 ? -14.078 4.896 9.791 1.00 91.94 88 PRO A O 1
ATOM 684 N N . GLU A 1 89 ? -16.259 4.929 10.297 1.00 93.81 89 GLU A N 1
ATOM 685 C CA . GLU A 1 89 ? -16.674 5.367 8.969 1.00 93.81 89 GLU A CA 1
ATOM 686 C C . GLU A 1 89 ? -16.604 6.897 8.875 1.00 93.81 89 GLU A C 1
ATOM 688 O O . GLU A 1 89 ? -16.894 7.606 9.842 1.00 93.81 89 GLU A O 1
ATOM 693 N N . PHE A 1 90 ? -16.244 7.413 7.701 1.00 92.31 90 PHE A N 1
ATOM 694 C CA . PHE A 1 90 ? -16.102 8.848 7.459 1.00 92.31 90 PHE A CA 1
ATOM 695 C C . PHE A 1 90 ? -17.220 9.381 6.556 1.00 92.31 90 PHE A C 1
ATOM 697 O O . PHE A 1 90 ? -17.762 8.636 5.735 1.00 92.31 90 PHE A O 1
ATOM 704 N N . PRO A 1 91 ? -17.568 10.675 6.648 1.00 89.56 91 PRO A N 1
ATOM 705 C CA . PRO A 1 91 ? -18.481 11.302 5.698 1.00 89.56 91 PRO A CA 1
ATOM 706 C C . PRO A 1 91 ? -17.980 11.167 4.254 1.00 89.56 91 PRO A C 1
ATOM 708 O O . PRO A 1 91 ? -16.776 11.217 3.997 1.00 89.56 91 PRO A O 1
ATOM 711 N N . CYS A 1 92 ? -18.905 11.015 3.305 1.00 82.94 92 CYS A N 1
ATOM 712 C CA . CYS A 1 92 ? -18.572 11.015 1.883 1.00 82.94 92 CYS A CA 1
ATOM 713 C C . CYS A 1 92 ? -18.025 12.400 1.474 1.00 82.94 92 CYS A C 1
ATOM 715 O O . CYS A 1 92 ? -18.721 13.391 1.715 1.00 82.94 92 CYS A O 1
ATOM 717 N N . PRO A 1 93 ? -16.837 12.496 0.842 1.00 74.75 93 PRO A N 1
ATOM 718 C CA . PRO A 1 93 ? -16.269 13.777 0.407 1.00 74.75 93 PRO A CA 1
ATOM 719 C C . PRO A 1 93 ? -17.180 14.543 -0.561 1.00 74.75 93 PRO A C 1
ATOM 721 O O . PRO A 1 93 ? -17.301 15.761 -0.463 1.00 74.75 93 PRO A O 1
ATOM 724 N N . ASP A 1 94 ? -17.883 13.814 -1.432 1.00 77.75 94 ASP A N 1
ATOM 725 C CA . ASP A 1 94 ? -18.724 14.383 -2.491 1.00 77.75 94 ASP A CA 1
ATOM 726 C C . ASP A 1 94 ? -20.168 14.658 -2.030 1.00 77.75 94 ASP A C 1
ATOM 728 O O . ASP A 1 94 ? -21.055 14.923 -2.841 1.00 77.75 94 ASP A O 1
ATOM 732 N N . GLY A 1 95 ? -20.443 14.555 -0.723 1.00 72.12 95 GLY A N 1
ATOM 733 C CA . GLY A 1 95 ? -21.778 14.780 -0.157 1.00 72.12 95 GLY A CA 1
ATOM 734 C C . GLY A 1 95 ? -22.793 13.670 -0.456 1.00 72.12 95 GLY A C 1
ATOM 735 O O . GLY A 1 95 ? -23.991 13.860 -0.251 1.00 72.12 95 GLY A O 1
ATOM 736 N N . GLY A 1 96 ? -22.337 12.510 -0.939 1.00 78.50 96 GLY A N 1
ATOM 737 C CA . GLY A 1 96 ? -23.183 11.340 -1.159 1.00 78.50 96 GLY A CA 1
ATOM 738 C C . GLY A 1 96 ? -23.694 10.699 0.140 1.00 78.50 96 GLY A C 1
ATOM 739 O O . GLY A 1 96 ? -23.158 10.909 1.226 1.00 78.50 96 GLY A O 1
ATOM 740 N N . ASN A 1 97 ? -24.715 9.844 0.018 1.00 77.56 97 ASN A N 1
ATOM 741 C CA . ASN A 1 97 ? -25.378 9.212 1.170 1.00 77.56 97 ASN A CA 1
ATOM 742 C C . ASN A 1 97 ? -24.599 8.048 1.804 1.00 77.56 97 ASN A C 1
ATOM 744 O O . ASN A 1 97 ? -24.974 7.588 2.881 1.00 77.56 97 ASN A O 1
ATOM 748 N N . LYS A 1 98 ? -23.566 7.515 1.139 1.00 85.06 98 LYS A N 1
ATOM 749 C CA . LYS A 1 98 ? -22.841 6.337 1.630 1.00 85.06 98 LYS A CA 1
ATOM 750 C C . LYS A 1 98 ? -21.551 6.764 2.335 1.00 85.06 98 LYS A C 1
ATOM 752 O O . LYS A 1 98 ? -20.708 7.378 1.682 1.00 85.06 98 LYS A O 1
ATOM 757 N N . PRO A 1 99 ? -21.367 6.427 3.621 1.00 88.25 99 PRO A N 1
ATOM 758 C CA . PRO A 1 99 ? -20.145 6.762 4.329 1.00 88.25 99 PRO A CA 1
ATOM 759 C C . PRO A 1 99 ? -18.954 5.979 3.763 1.00 88.25 99 PRO A C 1
ATOM 761 O O . PRO A 1 99 ? -19.088 4.877 3.216 1.00 88.25 99 PRO A O 1
ATOM 764 N N . LEU A 1 100 ? -17.772 6.573 3.886 1.00 92.62 100 LEU A N 1
ATOM 765 C CA . LEU A 1 100 ? -16.522 5.987 3.448 1.00 92.62 100 LEU A CA 1
ATOM 766 C C . LEU A 1 100 ? -15.981 5.075 4.551 1.00 92.62 100 LEU A C 1
ATOM 768 O O . LEU A 1 100 ? -15.549 5.528 5.609 1.00 92.62 100 LEU A O 1
ATOM 772 N N . THR A 1 101 ? -16.029 3.772 4.299 1.00 93.88 101 THR A N 1
ATOM 773 C CA . THR A 1 101 ? -15.548 2.743 5.228 1.00 93.88 101 THR A CA 1
ATOM 774 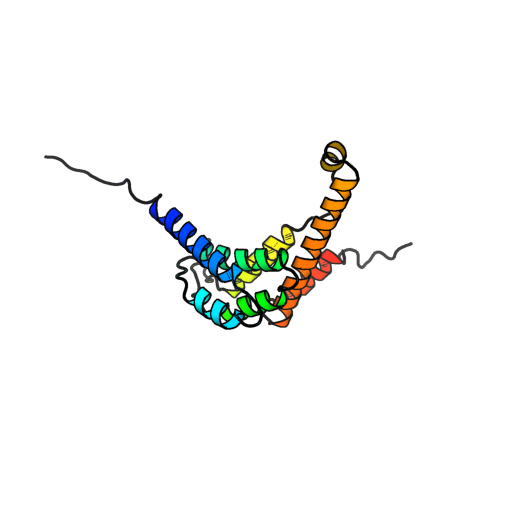C C . THR A 1 101 ? -14.075 2.430 4.987 1.00 93.88 101 THR A C 1
ATOM 776 O O . THR A 1 101 ? -13.559 2.676 3.895 1.00 93.88 101 THR A O 1
ATOM 779 N N . PHE A 1 102 ? -13.408 1.784 5.949 1.00 95.12 102 PHE A N 1
ATOM 780 C CA . PHE A 1 102 ? -12.034 1.297 5.769 1.00 95.12 102 PHE A CA 1
ATOM 781 C C . PHE A 1 102 ? -11.861 0.481 4.484 1.00 95.12 102 PHE A C 1
ATOM 783 O O . PHE A 1 102 ? -10.929 0.697 3.714 1.00 95.12 102 PHE A O 1
ATOM 790 N N . LYS A 1 103 ? -12.803 -0.432 4.217 1.00 93.25 103 LYS A N 1
ATOM 791 C CA . LYS A 1 103 ? -12.777 -1.273 3.018 1.00 93.25 103 LYS A CA 1
ATOM 792 C C . LYS A 1 103 ? -12.950 -0.455 1.737 1.00 93.25 103 LYS A C 1
ATOM 794 O O . LYS A 1 103 ? -12.322 -0.785 0.740 1.00 93.25 103 LYS A O 1
ATOM 799 N N . ALA A 1 104 ? -13.770 0.597 1.752 1.00 92.94 104 ALA A N 1
ATOM 800 C CA . ALA A 1 104 ? -13.910 1.492 0.605 1.00 92.94 104 ALA A CA 1
ATOM 801 C C . ALA A 1 104 ? -12.614 2.275 0.341 1.00 92.94 104 ALA A C 1
ATOM 803 O O . ALA A 1 104 ? -12.155 2.306 -0.795 1.00 92.94 104 ALA A O 1
ATOM 804 N N . VAL A 1 105 ? -11.975 2.819 1.385 1.00 94.75 105 VAL A N 1
ATOM 805 C CA . VAL A 1 105 ? -10.674 3.501 1.246 1.00 94.75 105 VAL A CA 1
ATOM 806 C C . VAL A 1 105 ? -9.602 2.551 0.720 1.00 94.75 105 VAL A C 1
ATOM 808 O O . VAL A 1 105 ? -8.874 2.898 -0.205 1.00 94.75 105 VAL A O 1
ATOM 811 N N . LEU A 1 106 ? -9.533 1.337 1.274 1.00 95.94 106 LEU A N 1
ATOM 812 C CA . LEU A 1 106 ? -8.601 0.306 0.831 1.00 95.94 106 LEU A CA 1
ATOM 813 C C . LEU A 1 106 ? -8.771 -0.009 -0.658 1.00 95.94 106 LEU A C 1
ATOM 815 O O . LEU A 1 106 ? -7.779 -0.101 -1.372 1.00 95.94 106 LEU A O 1
ATOM 819 N N . LEU A 1 107 ? -10.014 -0.176 -1.116 1.00 93.62 107 LEU A N 1
ATOM 820 C CA . LEU A 1 107 ? -10.318 -0.472 -2.515 1.00 93.62 107 LEU A CA 1
ATOM 821 C C . LEU A 1 107 ? -9.921 0.671 -3.449 1.00 93.62 107 LEU A C 1
ATOM 823 O O . LEU A 1 107 ? -9.308 0.396 -4.474 1.00 93.62 107 LEU A O 1
ATOM 827 N N . ASN A 1 108 ? -10.208 1.919 -3.075 1.00 92.56 108 ASN A N 1
ATOM 828 C CA . ASN A 1 108 ? -9.798 3.079 -3.865 1.00 92.56 108 ASN A CA 1
ATOM 829 C C . ASN A 1 108 ? -8.271 3.132 -4.000 1.00 92.56 108 ASN A C 1
ATOM 831 O O . ASN A 1 108 ? -7.765 3.265 -5.102 1.00 92.56 108 ASN A O 1
ATOM 835 N N . ILE A 1 109 ? -7.528 2.900 -2.912 1.00 93.94 109 ILE A N 1
ATOM 836 C CA . ILE A 1 109 ? -6.057 2.859 -2.962 1.00 93.94 109 ILE A CA 1
ATOM 837 C C . ILE A 1 109 ? -5.549 1.694 -3.814 1.00 93.94 109 ILE A C 1
ATOM 839 O O . ILE A 1 109 ? -4.576 1.859 -4.541 1.00 93.94 109 ILE A O 1
ATOM 843 N N . CYS A 1 110 ? -6.185 0.517 -3.743 1.00 93.50 110 CYS A N 1
ATOM 844 C CA . CYS A 1 110 ? -5.826 -0.602 -4.619 1.00 93.50 110 CYS A CA 1
ATOM 845 C C . CYS A 1 110 ? -5.963 -0.207 -6.092 1.00 93.50 110 CYS A C 1
ATOM 847 O O . CYS A 1 110 ? -5.097 -0.554 -6.888 1.00 93.50 110 CYS A O 1
ATOM 849 N N . GLN A 1 111 ? -7.049 0.489 -6.433 1.00 91.38 111 GLN A N 1
ATOM 850 C CA . GLN A 1 111 ? -7.314 0.964 -7.783 1.00 91.38 111 GLN A CA 1
ATOM 851 C C . GLN A 1 111 ? -6.298 2.032 -8.203 1.00 91.38 111 GLN A C 1
ATOM 853 O O . GLN A 1 111 ? -5.635 1.848 -9.216 1.00 91.38 111 GLN A O 1
ATOM 858 N N . ASP A 1 112 ? -6.088 3.067 -7.386 1.00 92.56 112 ASP A N 1
ATOM 859 C CA . ASP A 1 112 ? -5.123 4.138 -7.664 1.00 92.56 112 ASP A CA 1
ATOM 860 C C . ASP A 1 112 ? -3.700 3.581 -7.867 1.00 92.56 112 ASP A C 1
ATOM 862 O O . ASP A 1 112 ? -2.990 3.966 -8.795 1.00 92.56 112 ASP A O 1
ATOM 866 N N . GLU A 1 113 ? -3.266 2.642 -7.019 1.00 92.00 113 GLU A N 1
ATOM 867 C CA . GLU A 1 113 ? -1.941 2.019 -7.125 1.00 92.00 113 GLU A CA 1
ATOM 868 C C . GLU A 1 113 ? -1.816 1.087 -8.330 1.00 92.00 113 GLU A C 1
ATOM 870 O O . GLU A 1 113 ? -0.709 0.917 -8.843 1.00 92.00 113 GLU A O 1
ATOM 875 N N . PHE A 1 114 ? -2.917 0.470 -8.760 1.00 90.00 114 PHE A N 1
ATOM 876 C CA . PHE A 1 114 ? -2.964 -0.363 -9.956 1.00 90.00 114 PHE A CA 1
ATOM 877 C C . PHE A 1 114 ? -2.907 0.490 -11.229 1.00 90.00 114 PHE A C 1
ATOM 879 O O . PHE A 1 114 ? -2.069 0.243 -12.091 1.00 90.00 114 PHE A O 1
ATOM 886 N N . GLU A 1 115 ? -3.716 1.546 -11.305 1.00 90.31 115 GLU A N 1
ATOM 887 C CA . GLU A 1 115 ? -3.740 2.496 -12.424 1.00 90.31 115 GLU A CA 1
ATOM 888 C C . GLU A 1 115 ? -2.425 3.289 -12.541 1.00 90.31 115 GLU A C 1
ATOM 890 O O . GLU A 1 115 ? -2.008 3.664 -13.635 1.00 90.31 115 GLU A O 1
ATOM 895 N N . ALA A 1 116 ? -1.717 3.501 -11.425 1.00 91.06 116 ALA A N 1
ATOM 896 C CA . ALA A 1 116 ? -0.394 4.125 -11.402 1.00 91.06 116 ALA A CA 1
ATOM 897 C C . ALA A 1 116 ? 0.762 3.181 -11.801 1.00 91.06 116 ALA A C 1
ATOM 899 O O . ALA A 1 116 ? 1.932 3.600 -11.782 1.00 91.06 116 ALA A O 1
ATOM 900 N N . LEU A 1 117 ? 0.488 1.907 -12.111 1.00 89.88 117 LEU A N 1
ATOM 901 C CA . LEU A 1 117 ? 1.509 0.993 -12.619 1.00 89.88 117 LEU A CA 1
ATOM 902 C C . LEU A 1 117 ? 1.966 1.404 -14.024 1.00 89.88 117 LEU A C 1
ATOM 904 O O . LEU A 1 117 ? 1.201 1.964 -14.806 1.00 89.88 117 LEU A O 1
ATOM 908 N N . PRO A 1 118 ? 3.236 1.135 -14.374 1.00 86.38 118 PRO A N 1
ATOM 909 C CA . PRO A 1 118 ? 3.712 1.390 -15.724 1.00 86.38 118 PRO A CA 1
ATOM 910 C C . PRO A 1 118 ? 2.924 0.541 -16.729 1.00 86.38 118 PRO A C 1
ATOM 912 O O . PRO A 1 118 ? 2.901 -0.683 -16.623 1.00 86.38 118 PRO A O 1
ATOM 915 N N . THR A 1 119 ? 2.346 1.196 -17.737 1.00 83.69 119 THR A N 1
ATOM 916 C CA . THR A 1 119 ? 1.626 0.544 -18.845 1.00 83.69 119 THR A CA 1
ATOM 917 C C . THR A 1 119 ? 2.562 -0.186 -19.810 1.00 83.69 119 THR A C 1
ATOM 919 O O . THR A 1 119 ? 2.131 -1.070 -20.543 1.00 83.69 119 THR A O 1
ATOM 922 N N . SER A 1 120 ? 3.856 0.156 -19.800 1.00 85.69 120 SER A N 1
ATOM 923 C CA . SER A 1 120 ? 4.899 -0.546 -20.545 1.00 85.69 120 SER A CA 1
ATOM 924 C C . SER A 1 120 ? 6.190 -0.677 -19.735 1.00 85.69 120 SER A C 1
ATOM 926 O O . SER A 1 120 ? 6.595 0.218 -18.982 1.00 85.69 120 SER A O 1
ATOM 928 N N . LEU A 1 121 ? 6.856 -1.820 -19.907 1.00 87.88 121 LEU A N 1
ATOM 929 C CA . LEU A 1 121 ? 8.197 -2.064 -19.377 1.00 87.88 121 LEU A CA 1
ATOM 930 C C . LEU A 1 121 ? 9.294 -1.511 -20.291 1.00 87.88 121 LEU A C 1
ATOM 932 O O . LEU A 1 121 ? 10.443 -1.421 -19.857 1.00 87.88 121 LEU A O 1
ATOM 936 N N . ASP A 1 122 ? 8.952 -1.157 -21.525 1.00 87.88 122 ASP A N 1
ATOM 937 C CA . ASP A 1 122 ? 9.907 -0.648 -22.495 1.00 87.88 122 ASP A CA 1
ATOM 938 C C . ASP A 1 122 ? 10.256 0.819 -22.200 1.00 87.88 122 ASP A C 1
ATOM 940 O O . ASP A 1 122 ? 9.439 1.574 -21.652 1.00 87.88 122 ASP A O 1
ATOM 944 N N . PRO A 1 123 ? 11.497 1.236 -22.495 1.00 87.94 123 PRO A N 1
ATOM 945 C CA . PRO A 1 123 ? 11.899 2.623 -22.323 1.00 87.94 123 PRO A CA 1
ATOM 946 C C . PRO A 1 123 ? 11.146 3.530 -23.299 1.00 87.94 123 PRO A C 1
ATOM 948 O O . PRO A 1 123 ? 10.870 3.149 -24.438 1.00 87.94 123 PRO A O 1
ATOM 951 N N . THR A 1 124 ? 10.819 4.745 -22.859 1.00 90.50 124 THR A N 1
ATOM 952 C CA . THR A 1 124 ? 10.240 5.756 -23.751 1.00 90.50 124 THR A CA 1
ATOM 953 C C . THR A 1 124 ? 11.316 6.335 -24.674 1.00 90.50 124 THR A C 1
ATOM 955 O O . THR A 1 124 ? 12.515 6.186 -24.431 1.00 90.50 124 THR A O 1
ATOM 958 N N . SER A 1 125 ? 10.911 7.057 -25.722 1.00 91.81 125 SER A N 1
ATOM 959 C CA . SER A 1 125 ? 11.854 7.788 -26.583 1.00 91.81 125 SER A CA 1
ATOM 960 C C . SER A 1 125 ? 12.718 8.788 -25.801 1.00 91.81 125 SER A C 1
ATOM 962 O O . SER A 1 125 ? 13.868 9.023 -26.159 1.00 91.81 125 SER A O 1
ATOM 964 N N . GLU A 1 126 ? 12.175 9.359 -24.724 1.00 91.94 126 GLU A N 1
ATOM 965 C CA . GLU A 1 126 ? 12.885 10.274 -23.823 1.00 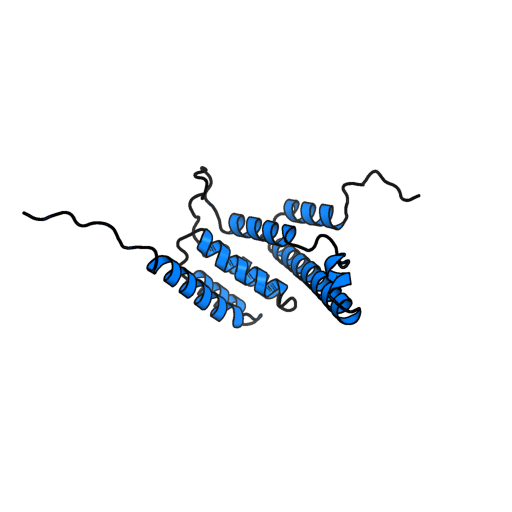91.94 126 GLU A CA 1
ATOM 966 C C . GLU A 1 126 ? 13.907 9.525 -22.961 1.00 91.94 126 GLU A C 1
ATOM 968 O O . GLU A 1 126 ? 15.044 9.978 -22.844 1.00 91.94 126 GLU A O 1
ATOM 973 N N . ASP A 1 127 ? 13.545 8.351 -22.425 1.00 90.94 127 ASP A N 1
ATOM 974 C CA . ASP A 1 127 ? 14.479 7.500 -21.680 1.00 90.94 127 ASP A CA 1
ATOM 975 C C . ASP A 1 127 ? 15.680 7.109 -22.562 1.00 90.94 127 ASP A C 1
ATOM 977 O O . ASP A 1 127 ? 16.825 7.226 -22.128 1.00 90.94 127 ASP A O 1
ATOM 981 N N . LEU A 1 128 ? 15.426 6.693 -23.812 1.00 92.94 128 LEU A N 1
ATOM 982 C CA . LEU A 1 128 ? 16.463 6.302 -24.780 1.00 92.94 128 LEU A CA 1
ATOM 983 C C . LEU A 1 128 ? 17.414 7.450 -25.149 1.00 92.94 128 LEU A C 1
ATOM 985 O O . LEU A 1 128 ? 18.564 7.204 -25.504 1.00 92.94 128 LEU A O 1
ATOM 989 N N . ALA A 1 129 ? 16.937 8.695 -25.095 1.00 95.06 129 ALA A N 1
ATOM 990 C CA . ALA A 1 129 ? 17.750 9.877 -25.366 1.00 95.06 129 ALA A CA 1
ATOM 991 C C . ALA A 1 129 ? 18.574 10.328 -24.146 1.00 95.06 129 ALA A C 1
ATOM 993 O O . ALA A 1 129 ? 19.566 11.038 -24.312 1.00 95.06 129 ALA A O 1
ATOM 994 N N . GLN A 1 130 ? 18.158 9.954 -22.931 1.00 96.12 130 GLN A N 1
ATOM 995 C CA . GLN A 1 130 ? 18.742 10.444 -21.681 1.00 96.12 130 GLN A CA 1
ATOM 996 C C . GLN A 1 130 ? 19.693 9.447 -21.008 1.00 96.12 130 GLN A C 1
ATOM 998 O O . GLN A 1 130 ? 20.632 9.873 -20.331 1.00 96.12 130 GLN A O 1
ATOM 1003 N N . TYR A 1 131 ? 19.445 8.146 -21.149 1.00 95.62 131 TYR A N 1
ATOM 1004 C CA . TYR A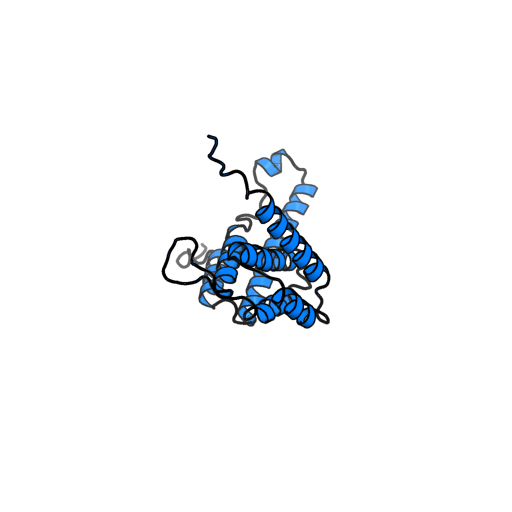 1 131 ? 20.116 7.104 -20.374 1.00 95.62 131 TYR A CA 1
ATOM 1005 C C . TYR A 1 131 ? 20.878 6.122 -21.263 1.00 95.62 131 TYR A C 1
ATOM 1007 O O . TYR A 1 131 ? 20.500 5.863 -22.405 1.00 95.62 131 TYR A O 1
ATOM 1015 N N . ASP A 1 132 ? 21.958 5.559 -20.724 1.00 97.00 132 ASP A N 1
ATOM 1016 C CA . ASP A 1 132 ? 22.689 4.473 -21.370 1.00 97.00 132 ASP A CA 1
ATOM 1017 C C . ASP A 1 132 ? 21.979 3.119 -21.189 1.00 97.00 132 ASP A C 1
ATOM 1019 O O . ASP A 1 132 ? 20.988 2.987 -20.468 1.00 97.00 132 ASP A O 1
ATOM 1023 N N . ALA A 1 133 ? 22.484 2.089 -21.871 1.00 95.50 133 ALA A N 1
ATOM 1024 C CA . ALA A 1 133 ? 21.878 0.761 -21.852 1.00 95.50 133 ALA A CA 1
ATOM 1025 C C . ALA A 1 133 ? 21.784 0.149 -20.439 1.00 95.50 133 ALA A C 1
ATOM 1027 O O . ALA A 1 133 ? 20.814 -0.554 -20.153 1.00 95.50 133 ALA A O 1
ATOM 1028 N N . GLU A 1 134 ? 22.752 0.426 -19.561 1.00 96.31 134 GLU A N 1
ATOM 1029 C CA . GLU A 1 134 ? 22.797 -0.132 -18.206 1.00 96.31 134 GLU A CA 1
ATOM 1030 C C . GLU A 1 134 ? 21.725 0.507 -17.310 1.00 96.31 134 GLU A C 1
ATOM 1032 O O . GLU A 1 134 ? 20.948 -0.199 -16.658 1.00 96.31 134 GLU A O 1
ATOM 1037 N N . GLU A 1 135 ? 21.598 1.836 -17.337 1.00 95.88 135 GLU A N 1
ATOM 1038 C CA . GLU A 1 135 ? 20.561 2.552 -16.587 1.00 95.88 135 GLU A CA 1
ATOM 1039 C C . GLU A 1 135 ? 19.153 2.232 -17.120 1.00 95.88 135 GLU A C 1
ATOM 1041 O O . GLU A 1 135 ? 18.202 2.084 -16.342 1.00 95.88 135 GLU A O 1
ATOM 1046 N N . LEU A 1 136 ? 18.999 2.050 -18.437 1.00 94.19 136 LEU A N 1
ATOM 1047 C CA . LEU A 1 136 ? 17.738 1.605 -19.042 1.00 94.19 136 LEU A CA 1
ATOM 1048 C C . LEU A 1 136 ? 17.327 0.211 -18.549 1.00 94.19 136 LEU A C 1
ATOM 1050 O O . LEU A 1 136 ? 16.162 -0.000 -18.189 1.00 94.19 136 LEU A O 1
ATOM 1054 N N . GLU A 1 137 ? 18.267 -0.734 -18.483 1.00 93.88 137 GLU A N 1
ATOM 1055 C CA . GLU A 1 137 ? 18.009 -2.076 -17.959 1.00 93.88 137 GLU A CA 1
ATOM 1056 C C . GLU A 1 137 ? 17.639 -2.036 -16.470 1.00 93.88 137 GLU A C 1
ATOM 1058 O O . GLU A 1 137 ? 16.645 -2.649 -16.057 1.00 93.88 137 GLU A O 1
ATOM 1063 N N . PHE A 1 138 ? 18.369 -1.256 -15.667 1.00 93.75 138 PHE A N 1
ATOM 1064 C CA . PHE A 1 138 ? 18.067 -1.063 -14.250 1.00 93.75 138 PHE A CA 1
ATOM 1065 C C . PHE A 1 138 ? 16.652 -0.505 -14.035 1.00 93.75 138 PHE A C 1
ATOM 1067 O O . PHE A 1 138 ? 15.887 -1.012 -13.204 1.00 93.75 138 PHE A O 1
ATOM 1074 N N . ARG A 1 139 ? 16.252 0.497 -14.825 1.00 91.88 139 ARG A N 1
ATOM 1075 C CA . ARG A 1 139 ? 14.904 1.083 -14.781 1.00 91.88 139 ARG A CA 1
ATOM 1076 C C . ARG A 1 139 ? 13.826 0.095 -15.184 1.00 91.88 139 ARG A C 1
ATOM 1078 O O . ARG A 1 139 ? 12.813 -0.002 -14.485 1.00 91.88 139 ARG A O 1
ATOM 1085 N N . ARG A 1 140 ? 14.038 -0.658 -16.265 1.00 93.06 140 ARG A N 1
ATOM 1086 C CA . ARG A 1 140 ? 13.117 -1.713 -16.709 1.00 93.06 140 ARG A CA 1
ATOM 1087 C C . ARG A 1 140 ? 12.921 -2.762 -15.620 1.00 93.06 140 ARG A C 1
ATOM 1089 O O . ARG A 1 140 ? 11.782 -3.114 -15.306 1.00 93.06 140 ARG A O 1
ATOM 1096 N N . LYS A 1 141 ? 14.012 -3.207 -14.989 1.00 93.25 141 LYS A N 1
ATOM 1097 C CA . LYS A 1 141 ? 13.965 -4.132 -13.853 1.00 93.25 141 LYS A CA 1
ATOM 1098 C C . LYS A 1 141 ? 13.164 -3.546 -12.692 1.00 93.25 141 LYS A C 1
ATOM 1100 O O . LYS A 1 141 ? 12.236 -4.188 -12.217 1.00 93.25 141 LYS A O 1
ATOM 1105 N N . LYS A 1 142 ? 13.429 -2.297 -12.300 1.00 92.25 142 LYS A N 1
ATOM 1106 C CA . LYS A 1 142 ? 12.704 -1.617 -11.215 1.00 92.25 142 LYS A CA 1
ATOM 1107 C C . LYS A 1 142 ? 11.202 -1.467 -11.497 1.00 92.25 142 LYS A C 1
ATOM 1109 O O . LYS A 1 142 ? 10.395 -1.657 -10.588 1.00 92.25 142 LYS A O 1
ATOM 1114 N N . ARG A 1 143 ? 10.812 -1.147 -12.740 1.00 92.50 143 ARG A N 1
ATOM 1115 C CA . ARG A 1 143 ? 9.398 -1.108 -13.168 1.00 92.50 143 ARG A CA 1
ATOM 1116 C C . ARG A 1 143 ? 8.751 -2.483 -13.020 1.00 92.50 143 ARG A C 1
ATOM 1118 O O . ARG A 1 143 ? 7.698 -2.590 -12.399 1.00 92.50 143 ARG A O 1
ATOM 1125 N N . LYS A 1 144 ? 9.413 -3.527 -13.528 1.00 93.38 144 LYS A N 1
ATOM 1126 C CA . LYS A 1 144 ? 8.945 -4.914 -13.428 1.00 93.38 144 LYS A CA 1
ATOM 1127 C C . LYS A 1 144 ? 8.798 -5.364 -11.972 1.00 93.38 144 LYS A C 1
ATOM 1129 O O . LYS A 1 144 ? 7.754 -5.896 -11.610 1.00 93.38 144 LYS A O 1
ATOM 1134 N N . ASP A 1 145 ? 9.799 -5.106 -11.134 1.00 93.38 145 ASP A N 1
ATOM 1135 C CA . ASP A 1 145 ? 9.781 -5.469 -9.715 1.00 93.38 145 ASP A CA 1
ATOM 1136 C C . ASP A 1 145 ? 8.629 -4.769 -8.977 1.00 93.38 145 ASP A C 1
ATOM 1138 O O . ASP A 1 145 ? 7.935 -5.403 -8.183 1.00 93.38 145 ASP A O 1
ATOM 1142 N N . ARG A 1 146 ? 8.358 -3.491 -9.291 1.00 93.56 146 ARG A N 1
ATOM 1143 C CA . ARG A 1 146 ? 7.213 -2.751 -8.735 1.00 93.56 146 ARG A CA 1
ATOM 1144 C C . ARG A 1 146 ? 5.875 -3.378 -9.132 1.00 93.56 146 ARG A C 1
ATOM 1146 O O . ARG A 1 146 ? 5.027 -3.552 -8.259 1.00 93.56 146 ARG A O 1
ATOM 1153 N N . VAL A 1 147 ? 5.691 -3.722 -10.411 1.00 92.75 147 VAL A N 1
ATOM 1154 C CA . VAL A 1 147 ? 4.469 -4.393 -10.896 1.00 92.75 147 VAL A CA 1
ATOM 1155 C C . VAL A 1 147 ? 4.273 -5.717 -10.160 1.00 92.75 147 VAL A C 1
ATOM 1157 O O . VAL A 1 147 ? 3.212 -5.945 -9.585 1.00 92.75 147 VAL A O 1
ATOM 1160 N N . LEU A 1 148 ? 5.309 -6.557 -10.091 1.00 94.25 148 LEU A N 1
ATOM 1161 C CA . LEU A 1 148 ? 5.240 -7.854 -9.411 1.00 94.25 148 LEU A CA 1
ATOM 1162 C C . LEU A 1 148 ? 4.932 -7.716 -7.914 1.00 94.25 148 LEU A C 1
ATOM 1164 O O . LEU A 1 148 ? 4.110 -8.465 -7.388 1.00 94.25 148 LEU A O 1
ATOM 1168 N N . ALA A 1 149 ? 5.561 -6.760 -7.226 1.00 95.81 149 ALA A N 1
ATOM 1169 C CA . ALA A 1 149 ? 5.311 -6.506 -5.811 1.00 95.81 149 ALA A CA 1
ATOM 1170 C C . ALA A 1 149 ? 3.871 -6.034 -5.557 1.00 95.81 149 ALA A C 1
ATOM 1172 O O . ALA A 1 149 ? 3.225 -6.517 -4.626 1.00 95.81 149 ALA A O 1
ATOM 1173 N N . ASN A 1 150 ? 3.350 -5.147 -6.411 1.00 94.75 150 ASN A N 1
ATOM 1174 C CA . ASN A 1 150 ? 1.966 -4.687 -6.343 1.00 94.75 150 ASN A CA 1
ATOM 1175 C C . ASN A 1 150 ? 0.986 -5.859 -6.552 1.00 94.75 150 ASN A C 1
ATOM 1177 O O . ASN A 1 150 ? 0.129 -6.092 -5.700 1.00 94.75 150 ASN A O 1
ATOM 1181 N N . MET A 1 151 ? 1.191 -6.681 -7.591 1.00 94.19 151 MET A N 1
ATOM 1182 C CA . MET A 1 151 ? 0.349 -7.860 -7.854 1.00 94.19 151 MET A CA 1
ATOM 1183 C C . MET A 1 151 ? 0.367 -8.853 -6.696 1.00 94.19 151 MET A C 1
ATOM 1185 O O . MET A 1 151 ? -0.676 -9.359 -6.278 1.00 94.19 151 MET A O 1
ATOM 1189 N N . LYS A 1 152 ? 1.555 -9.111 -6.140 1.00 95.81 152 LYS A N 1
ATOM 1190 C CA . LYS A 1 152 ? 1.714 -9.977 -4.972 1.00 95.81 152 LYS A CA 1
ATOM 1191 C C . LYS A 1 152 ? 0.912 -9.445 -3.783 1.00 95.81 152 LYS A C 1
ATOM 1193 O O . LYS A 1 152 ? 0.231 -10.220 -3.112 1.00 95.81 152 LYS A O 1
ATOM 1198 N N . PHE A 1 153 ? 0.950 -8.135 -3.542 1.00 97.31 153 PHE A N 1
ATOM 1199 C CA . PHE A 1 153 ? 0.233 -7.526 -2.426 1.00 97.31 153 PHE A CA 1
ATOM 1200 C C . PHE A 1 153 ? -1.282 -7.578 -2.599 1.00 97.31 153 PHE A C 1
ATOM 1202 O O . PHE A 1 153 ? -1.974 -8.025 -1.683 1.00 97.31 153 PHE A O 1
ATOM 1209 N N . ILE A 1 154 ? -1.793 -7.244 -3.787 1.00 95.38 154 ILE A N 1
ATOM 1210 C CA . ILE A 1 154 ? -3.211 -7.418 -4.141 1.00 95.38 154 ILE A CA 1
ATOM 1211 C C . ILE A 1 154 ? -3.645 -8.872 -3.901 1.00 95.38 154 ILE A C 1
ATOM 1213 O O . ILE A 1 154 ? -4.672 -9.115 -3.262 1.00 95.38 154 ILE A O 1
ATOM 1217 N N . GLY A 1 155 ? -2.831 -9.849 -4.314 1.00 95.88 155 GLY A N 1
ATOM 1218 C CA . GLY A 1 155 ? -3.075 -11.266 -4.042 1.00 95.88 155 GLY A CA 1
ATOM 1219 C C . GLY A 1 155 ? -3.211 -11.578 -2.546 1.00 95.88 155 GLY A C 1
ATOM 1220 O O . GLY A 1 155 ? -4.177 -12.218 -2.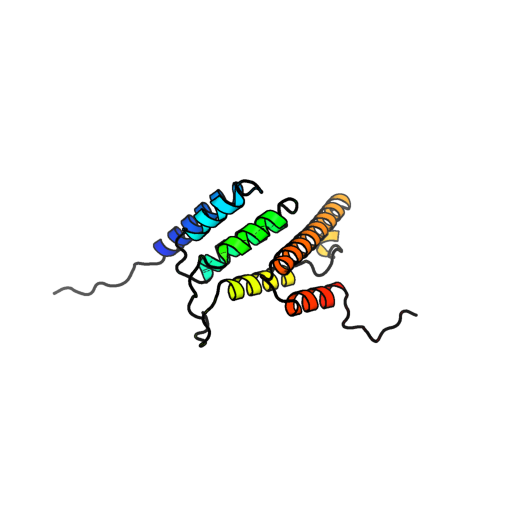130 1.00 95.88 155 GLY A O 1
ATOM 1221 N N . HIS A 1 156 ? -2.303 -11.080 -1.703 1.00 97.69 156 HIS A N 1
ATOM 1222 C CA . HIS A 1 156 ? -2.388 -11.292 -0.253 1.00 97.69 156 HIS A CA 1
ATOM 1223 C C . HIS A 1 156 ? -3.596 -10.601 0.400 1.00 97.69 156 HIS A C 1
ATOM 1225 O O . HIS A 1 156 ? -4.152 -11.151 1.359 1.00 97.69 156 HIS A O 1
ATOM 1231 N N . LEU A 1 157 ? -4.034 -9.446 -0.115 1.00 97.19 157 LEU A N 1
ATOM 1232 C CA . LEU A 1 157 ? -5.272 -8.786 0.317 1.00 97.19 157 LEU A CA 1
ATOM 1233 C C . LEU A 1 157 ? -6.510 -9.612 -0.067 1.00 97.19 157 LEU A C 1
ATOM 1235 O O . LEU A 1 157 ? -7.447 -9.733 0.728 1.00 97.19 157 LEU A O 1
ATOM 1239 N N . PHE A 1 158 ? -6.507 -10.225 -1.253 1.00 96.06 158 PHE A N 1
ATOM 1240 C CA . PHE A 1 158 ? -7.583 -11.108 -1.704 1.00 96.06 158 PHE A CA 1
ATOM 1241 C C . PHE A 1 158 ? -7.698 -12.365 -0.840 1.00 96.06 158 PHE A C 1
ATOM 1243 O O . PHE A 1 158 ? -8.795 -12.693 -0.387 1.00 96.06 158 PHE A O 1
ATOM 1250 N N . LEU A 1 159 ? -6.574 -13.018 -0.529 1.00 96.56 159 LEU A N 1
ATOM 1251 C CA . LEU A 1 159 ? -6.544 -14.204 0.340 1.00 96.56 159 LEU A CA 1
ATOM 1252 C C . LEU A 1 159 ? -7.128 -13.934 1.739 1.00 96.56 159 LEU A C 1
ATOM 1254 O O . LEU A 1 159 ? -7.663 -14.837 2.376 1.00 96.56 159 LEU A O 1
ATOM 1258 N N . ARG A 1 160 ? -7.085 -12.678 2.197 1.00 96.19 160 ARG A N 1
ATOM 1259 C CA . ARG A 1 160 ? -7.657 -12.211 3.472 1.00 96.19 160 ARG A CA 1
ATOM 1260 C C . ARG A 1 160 ? -9.088 -11.672 3.344 1.00 96.19 160 ARG A C 1
ATOM 1262 O O . ARG A 1 160 ? -9.621 -11.106 4.297 1.00 96.19 160 ARG A O 1
ATOM 1269 N N . GLN A 1 161 ? -9.712 -11.832 2.175 1.00 94.56 161 GLN A N 1
ATOM 1270 C CA . GLN A 1 161 ? -11.061 -11.352 1.842 1.00 94.56 161 GLN A CA 1
ATOM 1271 C C . GLN A 1 161 ? -11.240 -9.828 2.010 1.00 94.56 161 GLN A C 1
ATOM 1273 O O . GLN A 1 161 ? -12.355 -9.317 2.192 1.00 94.56 161 GLN A O 1
ATOM 1278 N N . LEU A 1 162 ? -10.134 -9.079 1.939 1.00 94.56 162 LEU A N 1
ATOM 1279 C CA . LEU A 1 162 ? -10.139 -7.620 2.043 1.00 94.56 162 LEU A CA 1
ATOM 1280 C C . LEU A 1 162 ? -10.582 -6.969 0.731 1.00 94.56 162 LEU A C 1
ATOM 1282 O O . LEU A 1 162 ? -11.284 -5.961 0.758 1.00 94.56 162 LEU A O 1
ATOM 1286 N N . ILE A 1 163 ? -10.275 -7.605 -0.399 1.00 93.94 163 ILE A N 1
ATOM 1287 C CA . ILE A 1 163 ? -10.764 -7.239 -1.733 1.00 93.94 163 ILE A CA 1
ATOM 1288 C C . ILE A 1 163 ? -11.595 -8.382 -2.328 1.00 93.94 163 ILE A C 1
ATOM 1290 O O . ILE A 1 163 ? -11.475 -9.533 -1.911 1.00 93.94 163 ILE A O 1
ATOM 1294 N N . SER A 1 164 ? -12.497 -8.065 -3.258 1.00 90.56 164 SER A N 1
ATOM 1295 C CA . SER A 1 164 ? -13.418 -9.052 -3.836 1.00 90.56 164 SER A CA 1
ATOM 1296 C C . SER A 1 164 ? -12.825 -9.748 -5.062 1.00 90.56 164 SER A C 1
ATOM 1298 O O . SER A 1 164 ? -11.970 -9.196 -5.752 1.00 90.56 164 SER A O 1
ATOM 1300 N N . ALA A 1 165 ? -13.351 -10.932 -5.389 1.00 89.38 165 ALA A N 1
ATOM 1301 C CA . ALA A 1 165 ? -12.979 -11.653 -6.608 1.00 89.38 165 ALA A CA 1
ATOM 1302 C C . ALA A 1 165 ? -13.234 -10.834 -7.885 1.00 89.38 165 ALA A C 1
ATOM 1304 O O . ALA A 1 165 ? -12.498 -10.976 -8.851 1.00 89.38 165 ALA A O 1
ATOM 1305 N N . ARG A 1 166 ? -14.233 -9.936 -7.882 1.00 87.50 166 ARG A N 1
ATOM 1306 C CA . ARG A 1 166 ? -14.504 -9.030 -9.010 1.00 87.50 166 ARG A CA 1
ATOM 1307 C C . ARG A 1 166 ? -13.335 -8.080 -9.275 1.00 87.50 166 ARG A C 1
ATOM 1309 O O . ARG A 1 166 ? -12.984 -7.875 -10.428 1.00 87.50 166 ARG A O 1
ATOM 1316 N N . VAL A 1 167 ? -12.742 -7.520 -8.220 1.00 86.88 167 VAL A N 1
ATOM 1317 C CA . VAL A 1 167 ? -11.593 -6.606 -8.336 1.00 86.88 167 VAL A CA 1
ATOM 1318 C C . VAL A 1 167 ? -10.381 -7.355 -8.878 1.00 86.88 167 VAL A C 1
ATOM 1320 O O . VAL A 1 167 ? -9.764 -6.912 -9.838 1.00 86.88 167 VAL A O 1
ATOM 1323 N N . VAL A 1 168 ? -10.096 -8.538 -8.327 1.00 88.44 168 VAL A N 1
ATOM 1324 C CA . VAL A 1 168 ? -9.007 -9.398 -8.818 1.00 88.44 168 VAL A CA 1
ATOM 1325 C C . VAL A 1 168 ? -9.243 -9.832 -10.266 1.00 88.44 168 VAL A C 1
ATOM 1327 O O . VAL A 1 168 ? -8.306 -9.853 -11.053 1.00 88.44 168 VAL A O 1
ATOM 1330 N N . GLY A 1 169 ? -10.490 -10.132 -10.637 1.00 86.56 169 GLY A N 1
ATOM 1331 C CA . GLY A 1 169 ? -10.866 -10.451 -12.012 1.00 86.56 169 GLY A CA 1
ATOM 1332 C C . GLY A 1 169 ? -10.568 -9.313 -12.991 1.00 86.56 169 GLY A C 1
ATOM 1333 O O . GLY A 1 169 ? -10.018 -9.585 -14.051 1.00 86.56 169 GLY A O 1
ATOM 1334 N N . SER A 1 170 ? -10.856 -8.058 -12.616 1.00 86.38 170 SER A N 1
ATOM 1335 C CA . SER A 1 170 ? -10.507 -6.872 -13.422 1.00 86.38 170 SER A CA 1
ATOM 1336 C C . SER A 1 170 ? -8.998 -6.772 -13.639 1.00 86.38 170 SER A C 1
ATOM 1338 O O . SER A 1 170 ? -8.543 -6.701 -14.774 1.00 86.38 170 SER A O 1
ATOM 1340 N N . VAL A 1 171 ? -8.223 -6.883 -12.552 1.00 86.62 171 VAL A N 1
ATOM 1341 C CA . VAL A 1 171 ? -6.753 -6.853 -12.597 1.00 86.62 171 VAL A CA 1
ATOM 1342 C C . VAL A 1 171 ? -6.207 -7.943 -13.523 1.00 86.62 171 VAL A C 1
ATOM 1344 O O . VAL A 1 171 ? -5.351 -7.671 -14.356 1.00 86.62 171 VAL A O 1
ATOM 1347 N N . ILE A 1 172 ? -6.711 -9.177 -13.418 1.00 86.62 172 ILE A N 1
ATOM 1348 C CA . ILE A 1 172 ? -6.290 -10.279 -14.296 1.00 86.62 172 ILE A CA 1
ATOM 1349 C C . ILE A 1 172 ? -6.644 -9.983 -15.757 1.00 86.62 172 ILE A C 1
ATOM 1351 O O . ILE A 1 172 ? -5.800 -10.204 -16.623 1.00 86.62 172 ILE A O 1
ATOM 1355 N N . GLY A 1 173 ? -7.856 -9.492 -16.034 1.00 84.75 173 GLY A N 1
ATOM 1356 C CA . GLY A 1 173 ? -8.297 -9.146 -17.388 1.00 84.75 173 GLY A CA 1
ATOM 1357 C C . GLY A 1 173 ? -7.365 -8.138 -18.060 1.00 84.75 173 GLY A C 1
ATOM 1358 O O . GLY A 1 173 ? -6.900 -8.384 -19.170 1.00 84.75 173 GLY A O 1
ATOM 1359 N N . GLU A 1 174 ? -7.001 -7.077 -17.340 1.00 82.62 174 GLU A N 1
ATOM 1360 C CA . GLU A 1 174 ? -6.085 -6.042 -17.829 1.00 82.62 174 GLU A CA 1
ATOM 1361 C C . GLU A 1 174 ? -4.647 -6.558 -18.003 1.00 82.62 174 GLU A C 1
ATOM 1363 O O . GLU A 1 174 ? -4.016 -6.295 -19.023 1.00 82.62 174 GLU A O 1
ATOM 1368 N N . LEU A 1 175 ? -4.133 -7.363 -17.064 1.00 81.00 175 LEU A N 1
ATOM 1369 C CA . LEU A 1 175 ? -2.787 -7.952 -17.171 1.00 81.00 175 LEU A CA 1
ATOM 1370 C C . LEU A 1 175 ? -2.640 -8.928 -18.341 1.00 81.00 175 LEU A C 1
ATOM 1372 O O . LEU A 1 175 ? -1.542 -9.100 -18.870 1.00 81.00 175 LEU A O 1
ATOM 1376 N N . THR A 1 176 ? -3.720 -9.628 -18.679 1.00 80.25 176 THR A N 1
ATOM 1377 C CA . THR A 1 176 ? -3.734 -10.650 -19.734 1.00 80.25 176 THR A CA 1
ATOM 1378 C C . THR A 1 176 ? -4.180 -10.100 -21.083 1.00 80.25 176 THR A C 1
ATOM 1380 O O . THR A 1 176 ? -4.107 -10.834 -22.065 1.00 80.25 176 THR A O 1
ATOM 1383 N N . LEU A 1 177 ? -4.605 -8.829 -21.143 1.00 72.12 177 LEU A N 1
ATOM 1384 C CA . LEU A 1 177 ? -5.219 -8.215 -22.324 1.00 72.12 177 LEU A CA 1
ATOM 1385 C C . LEU A 1 177 ? -6.384 -9.066 -22.866 1.00 72.12 177 LEU A C 1
ATOM 1387 O O . LEU A 1 177 ? -6.597 -9.168 -24.073 1.00 72.12 177 LEU A O 1
ATOM 1391 N N . CYS A 1 178 ? -7.146 -9.693 -21.962 1.00 59.88 178 CYS A N 1
ATOM 1392 C CA . CYS A 1 178 ? -8.228 -10.627 -22.298 1.00 59.88 178 CYS A CA 1
ATOM 1393 C C . CYS A 1 178 ? -9.407 -9.983 -23.055 1.00 59.88 178 CYS A C 1
ATOM 1395 O O . CYS A 1 178 ? -10.315 -10.699 -23.474 1.00 59.88 178 CYS A O 1
ATOM 1397 N N . ASP A 1 179 ? -9.391 -8.667 -23.277 1.00 57.38 179 ASP A N 1
ATOM 1398 C CA . ASP A 1 179 ? -10.354 -7.964 -24.133 1.00 57.38 179 ASP A CA 1
ATOM 1399 C C . ASP A 1 179 ? -10.200 -8.311 -25.632 1.00 57.38 179 ASP A C 1
ATOM 1401 O O . ASP A 1 179 ? -11.041 -7.931 -26.445 1.00 57.38 179 ASP A O 1
ATOM 1405 N N . GLU A 1 180 ? -9.180 -9.094 -26.009 1.00 55.41 180 GLU A N 1
ATOM 1406 C CA . GLU A 1 180 ? -9.030 -9.695 -27.344 1.00 55.41 180 GLU A CA 1
ATOM 1407 C C . GLU A 1 180 ? -9.356 -11.206 -27.375 1.00 55.41 180 GLU A C 1
ATOM 1409 O O . GLU A 1 180 ? -8.739 -11.963 -28.122 1.00 55.41 180 GLU A O 1
ATOM 1414 N N . ALA A 1 181 ? -10.334 -11.676 -26.591 1.00 52.50 181 ALA A N 1
ATOM 1415 C CA . ALA A 1 181 ? -10.713 -13.098 -26.531 1.00 52.50 181 ALA A CA 1
ATOM 1416 C C . ALA A 1 181 ? -11.106 -13.732 -27.891 1.00 52.50 181 ALA A C 1
ATOM 1418 O O . ALA A 1 181 ? -11.039 -14.953 -28.032 1.00 52.50 181 ALA A O 1
ATOM 1419 N N . ASP A 1 182 ? -11.474 -12.920 -28.892 1.00 54.94 182 ASP A N 1
ATOM 1420 C CA . ASP A 1 182 ? -11.850 -13.363 -30.245 1.00 54.94 182 ASP A CA 1
ATOM 1421 C C . ASP A 1 182 ? -10.678 -13.402 -31.252 1.00 54.94 182 ASP A C 1
ATOM 1423 O O . ASP A 1 182 ? -10.875 -13.760 -32.417 1.00 54.94 182 ASP A O 1
ATOM 1427 N N . ARG A 1 183 ? -9.447 -13.046 -30.854 1.00 48.34 183 ARG A N 1
ATOM 1428 C CA . ARG A 1 183 ? -8.263 -13.149 -31.725 1.00 48.34 183 ARG A CA 1
ATOM 1429 C C . ARG A 1 183 ? -7.498 -14.440 -31.461 1.00 48.34 183 ARG A C 1
ATOM 1431 O O . ARG A 1 183 ? -6.803 -14.588 -30.460 1.00 48.34 183 ARG A O 1
ATOM 1438 N N . VAL A 1 184 ? -7.585 -15.366 -32.412 1.00 42.66 184 VAL A N 1
ATOM 1439 C CA . VAL A 1 184 ? -6.675 -16.515 -32.501 1.00 42.66 184 VAL A CA 1
ATOM 1440 C C . VAL A 1 184 ? -5.374 -16.039 -33.171 1.00 42.66 184 VAL A C 1
ATOM 1442 O O . VAL A 1 184 ? -5.470 -15.378 -34.206 1.00 42.66 184 VAL A O 1
ATOM 1445 N N . PRO A 1 185 ? -4.178 -16.330 -32.622 1.00 41.22 185 PRO A N 1
ATOM 1446 C CA . PRO A 1 185 ? -2.914 -16.052 -33.307 1.00 41.22 185 PRO A CA 1
ATOM 1447 C C . PRO A 1 185 ? -2.843 -16.827 -34.632 1.00 41.22 185 PRO A C 1
ATOM 1449 O O . PRO A 1 185 ? -3.130 -18.026 -34.636 1.00 41.22 185 PRO A O 1
ATOM 1452 N N . GLU A 1 186 ? -2.486 -16.149 -35.728 1.00 48.44 186 GLU A N 1
ATOM 1453 C CA . GLU A 1 186 ? -2.166 -16.791 -37.019 1.00 48.44 186 GLU A CA 1
ATOM 1454 C C . GLU A 1 186 ? -0.905 -17.666 -36.942 1.00 48.44 186 GLU A C 1
ATOM 1456 O O . GLU A 1 186 ? 0.061 -17.272 -36.243 1.00 48.44 186 GLU A O 1
#

Radius of gyration: 20.93 Å; chains: 1; bounding box: 48×70×57 Å

Secondary structure (DSSP, 8-state):
----------HHHHHHHHHHHHHHHHHHHTT--TTTHHHHHHHHHTS---SHHHHHHHHHHHHHHHHH-TTSHHHHHHHHHHHTTTS--B--TT--SS-B-HHHHHHHHHHHHHHTS-S-SSPPHHHHHH--HHHHHHHHHHHHHHHHHHHHHHHHHHHTTSS-HHHHHHHHHHHHTGGGTT----